Protein AF-A0A9X6YQE6-F1 (afdb_monomer)

InterPro domains:
  IPR028946 Bacterial toxin 44 [PF15607] (103-133)

Solvent-accessible surface area (backbone atoms only — not comparable to full-atom values): 11778 Å² total; per-residue (Å²): 135,82,80,83,79,91,70,87,91,87,84,86,86,83,86,83,87,81,69,98,62,78,55,55,66,64,66,102,48,56,67,38,22,50,63,53,37,50,36,53,53,49,49,28,53,54,38,41,53,39,40,55,51,17,53,75,69,70,36,59,67,43,29,40,28,27,52,50,31,52,34,28,20,62,102,73,16,60,59,26,29,78,85,42,48,78,45,72,96,78,24,30,29,47,82,90,36,80,35,44,45,53,48,52,30,20,22,49,50,20,25,46,40,42,43,60,67,47,58,68,80,43,65,65,40,59,70,41,41,41,69,40,16,75,36,55,76,68,30,48,74,60,44,32,57,68,75,57,70,65,24,44,49,30,20,49,49,18,27,46,33,57,75,67,72,55,72,49,58,82,43,73,66,57,55,49,51,63,70,67,44,66,67,79,76,50,78,52,70,69,54,49,49,52,48,50,55,50,50,52,55,43,39,53,55,58,63,74,75,110

Radius of gyration: 19.15 Å; Cα contacts (8 Å, |Δi|>4): 272; chains: 1; bounding box: 82×33×38 Å

Organism: Bacillus cereus (NCBI:txid1396)

Foldseek 3Di:
DDDDPPDDDDPDPPPPDPDVALAQAEDPDLACQLVLLLSLLLLLLLLLLLLVLCVVLVNPPALSLQVVLQLQAPPRHRHQQPPRYCSDPQAGAHLNDGDHSQLSLLLSQLSSCVSSVHDLVLSQDQVSSCVSYVPPPSSDVRRHDNPDPSSNVSSVNSNCCNVVVPRGDPDPVSVVVVVVPVPSNDDDPVSSVVSNVSSVVSSVVSVVVD

Sequence (210 aa):
MKKASLLLIAIAMATTIFSSSALAATPDTNDITDHFSFILKRNAIIVNYAVEEDKRLGTYPKGVGAFIAEKQQSDYGEWYYGNKLYGGKDGFIFNGQNVKNVELANIHYGYMGRAAGFAKSQLLTNERSNQISPLPENWAFNYFSFAGLKGIMWITYGANLYDNKNLQYSNANFSIIEKLDSSENLLSEKEKQQIKDKMLIISQKINKNK

pLDDT: mean 76.53, std 18.41, range [32.41, 97.31]

Secondary structure (DSSP, 8-state):
---------S-SSSSSS--S-------SSSB-HHHHHHHHHHHHHHHHHHHHHHHHTT-TTHHHHHHHHHHH-TTT-TT--TTT---TTT-EEETTEEE-HHHHHHHHHHHHHHHTT--HHHHSSHHHHHHH--SSTTHHHHH----SHHHHHHHHHHHHHHHTT----S-HHHHHHHHH-TTTTS--HHHHHHHHHHHHHHHHHHHHT-

Mean predicted aligned error: 10.14 Å

Structure (mmCIF, N/CA/C/O backbone):
data_AF-A0A9X6YQE6-F1
#
_entry.id   AF-A0A9X6YQE6-F1
#
loop_
_atom_site.group_PDB
_atom_site.id
_atom_site.type_symbol
_atom_site.label_atom_id
_atom_site.label_alt_id
_atom_site.label_comp_id
_atom_site.label_asym_id
_atom_site.label_entity_id
_atom_site.label_seq_id
_atom_site.pdbx_PDB_ins_code
_atom_site.Cartn_x
_atom_site.Cartn_y
_atom_site.Cartn_z
_atom_site.occupancy
_atom_site.B_iso_or_equiv
_atom_site.auth_seq_id
_atom_site.auth_comp_id
_atom_site.auth_asym_id
_atom_site.auth_atom_id
_atom_site.pdbx_PDB_model_num
ATOM 1 N N . MET A 1 1 ? 62.579 -9.705 7.756 1.00 35.72 1 MET A N 1
ATOM 2 C CA . MET A 1 1 ? 61.519 -8.888 8.383 1.00 35.72 1 MET A CA 1
ATOM 3 C C . MET A 1 1 ? 60.412 -8.648 7.367 1.00 35.72 1 MET A C 1
ATOM 5 O O . MET A 1 1 ? 60.715 -8.231 6.264 1.00 35.72 1 MET A O 1
ATOM 9 N N . LYS A 1 2 ? 59.177 -8.956 7.785 1.00 34.16 2 LYS A N 1
ATOM 10 C CA . LYS A 1 2 ? 57.861 -8.519 7.280 1.00 34.16 2 LYS A CA 1
ATOM 11 C C . LYS A 1 2 ? 57.524 -8.772 5.799 1.00 34.16 2 LYS A C 1
ATOM 13 O O . LYS A 1 2 ? 57.809 -7.975 4.916 1.00 34.16 2 LYS A O 1
ATOM 18 N N . LYS A 1 3 ? 56.819 -9.893 5.596 1.00 36.56 3 LYS A N 1
ATOM 19 C CA . LYS A 1 3 ? 55.965 -10.184 4.438 1.00 36.56 3 LYS A CA 1
ATOM 20 C C . LYS A 1 3 ? 54.895 -9.094 4.313 1.00 36.56 3 LYS A C 1
ATOM 22 O O . LYS A 1 3 ? 54.314 -8.694 5.321 1.00 36.56 3 LYS A O 1
ATOM 27 N N . ALA A 1 4 ? 54.667 -8.632 3.089 1.00 37.81 4 ALA A N 1
ATOM 28 C CA . ALA A 1 4 ? 53.621 -7.685 2.742 1.00 37.81 4 ALA A CA 1
ATOM 29 C C . ALA A 1 4 ? 52.240 -8.278 3.065 1.00 37.81 4 ALA A C 1
ATOM 31 O O . ALA A 1 4 ? 51.839 -9.291 2.493 1.00 37.81 4 ALA A O 1
ATOM 32 N N . SER A 1 5 ? 51.533 -7.648 4.002 1.00 36.50 5 SER A N 1
ATOM 33 C CA . SER A 1 5 ? 50.111 -7.876 4.236 1.00 36.50 5 SER A CA 1
ATOM 34 C C . SER A 1 5 ? 49.321 -7.289 3.069 1.00 36.50 5 SER A C 1
ATOM 36 O O . SER A 1 5 ? 49.042 -6.096 3.041 1.00 36.50 5 SER A O 1
ATOM 38 N N . LEU A 1 6 ? 48.968 -8.132 2.104 1.00 39.53 6 LEU A N 1
ATOM 39 C CA . LEU A 1 6 ? 47.876 -7.886 1.165 1.00 39.53 6 LEU A CA 1
ATOM 40 C C . LEU A 1 6 ? 46.586 -8.376 1.831 1.00 39.53 6 LEU A C 1
ATOM 42 O O . LEU A 1 6 ? 46.145 -9.502 1.630 1.00 39.53 6 LEU A O 1
ATOM 46 N N . LEU A 1 7 ? 46.024 -7.542 2.699 1.00 41.59 7 LEU A N 1
ATOM 47 C CA . LEU A 1 7 ? 44.653 -7.668 3.179 1.00 41.59 7 LEU A CA 1
ATOM 48 C C . LEU A 1 7 ? 44.149 -6.253 3.480 1.00 41.59 7 LEU A C 1
ATOM 50 O O . LEU A 1 7 ? 44.885 -5.470 4.069 1.00 41.59 7 LEU A O 1
ATOM 54 N N . LEU A 1 8 ? 42.897 -5.979 3.112 1.00 37.19 8 LEU A N 1
ATOM 55 C CA . LEU A 1 8 ? 42.219 -4.676 3.016 1.00 37.19 8 LEU A CA 1
ATOM 56 C C . LEU A 1 8 ? 42.438 -3.945 1.685 1.00 37.19 8 LEU A C 1
ATOM 58 O O . LEU A 1 8 ? 43.421 -3.243 1.498 1.00 37.19 8 LEU A O 1
ATOM 62 N N . ILE A 1 9 ? 41.468 -4.088 0.780 1.00 37.66 9 ILE A N 1
ATOM 63 C CA . ILE A 1 9 ? 40.440 -3.073 0.471 1.00 37.66 9 ILE A CA 1
ATOM 64 C C . ILE A 1 9 ? 39.334 -3.835 -0.284 1.00 37.66 9 ILE A C 1
ATOM 66 O O . ILE A 1 9 ? 39.386 -4.013 -1.494 1.00 37.66 9 ILE A O 1
ATOM 70 N N . ALA A 1 10 ? 38.371 -4.385 0.455 1.00 35.00 10 ALA A N 1
ATOM 71 C CA . ALA A 1 10 ? 37.140 -4.963 -0.103 1.00 35.00 10 ALA A CA 1
ATOM 72 C C . ALA A 1 10 ? 35.983 -4.880 0.909 1.00 35.00 10 ALA A C 1
ATOM 74 O O . ALA A 1 10 ? 35.132 -5.758 0.980 1.00 35.00 10 ALA A O 1
ATOM 75 N N . ILE A 1 11 ? 35.975 -3.83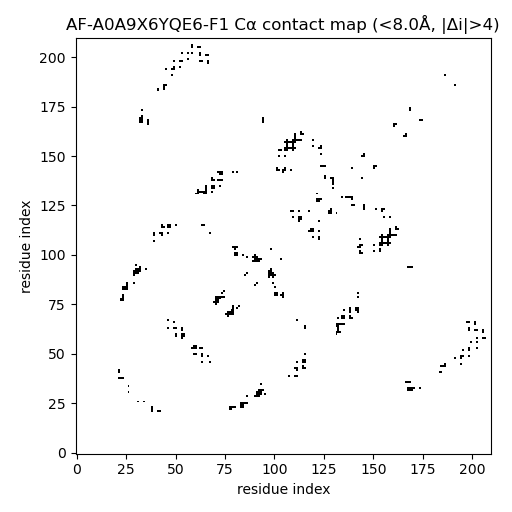3 1.739 1.00 36.03 11 ILE A N 1
ATOM 76 C CA . ILE A 1 11 ? 34.891 -3.550 2.686 1.00 36.03 11 ILE A CA 1
ATOM 77 C C . ILE A 1 11 ? 34.624 -2.047 2.616 1.00 36.03 11 ILE A C 1
ATOM 79 O O . ILE A 1 11 ? 35.048 -1.283 3.474 1.00 36.03 11 ILE A O 1
ATOM 83 N N . ALA A 1 12 ? 34.013 -1.607 1.517 1.00 34.22 12 ALA A N 1
ATOM 84 C CA . ALA A 1 12 ? 33.548 -0.226 1.369 1.00 34.22 12 ALA A CA 1
ATOM 85 C C . ALA A 1 12 ? 32.304 -0.090 0.468 1.00 34.22 12 ALA A C 1
ATOM 87 O O . ALA A 1 12 ? 32.013 1.005 0.007 1.00 34.22 12 ALA A O 1
ATOM 88 N N . MET A 1 13 ? 31.556 -1.173 0.210 1.00 34.56 13 MET A N 1
ATOM 89 C CA . MET A 1 13 ? 30.320 -1.113 -0.595 1.00 34.56 13 MET A CA 1
ATOM 90 C C . MET A 1 1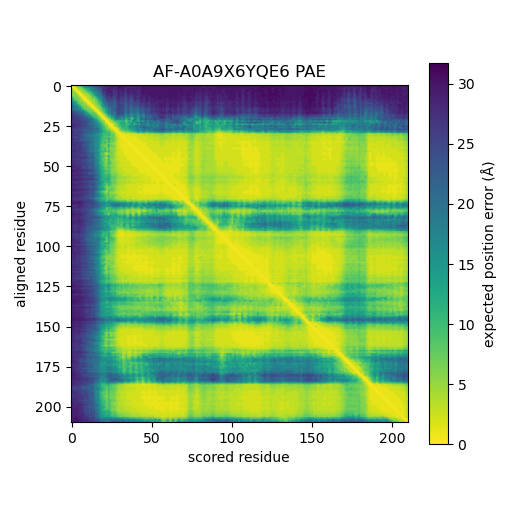3 ? 29.149 -1.904 0.008 1.00 34.56 13 MET A C 1
ATOM 92 O O . MET A 1 13 ? 28.353 -2.479 -0.724 1.00 34.56 13 MET A O 1
ATOM 96 N N . ALA A 1 14 ? 29.031 -1.974 1.338 1.00 34.72 14 ALA A N 1
ATOM 97 C CA . ALA A 1 14 ? 27.925 -2.722 1.954 1.00 34.72 14 ALA A CA 1
ATOM 98 C C . ALA A 1 14 ? 27.440 -2.189 3.315 1.00 34.72 14 ALA A C 1
ATOM 100 O O . ALA A 1 14 ? 26.953 -2.968 4.127 1.00 34.72 14 ALA A O 1
ATOM 101 N N . THR A 1 15 ? 27.578 -0.892 3.615 1.00 32.41 15 THR A N 1
ATOM 102 C CA . THR A 1 15 ? 27.158 -0.361 4.935 1.00 32.41 15 THR A CA 1
ATOM 103 C C . THR A 1 15 ? 26.207 0.827 4.891 1.00 32.41 15 THR A C 1
ATOM 105 O O . THR A 1 15 ? 26.028 1.506 5.897 1.00 32.41 15 THR A O 1
ATOM 108 N N . THR A 1 16 ? 25.521 1.055 3.778 1.00 33.31 16 THR A N 1
ATOM 109 C CA . THR A 1 16 ? 24.387 1.982 3.744 1.00 33.31 16 THR A CA 1
ATOM 110 C C . THR A 1 16 ? 23.300 1.374 2.876 1.00 33.31 16 THR A C 1
ATOM 112 O O . THR A 1 16 ? 23.512 1.260 1.680 1.00 33.31 16 THR A O 1
ATOM 115 N N . ILE A 1 17 ? 22.211 0.927 3.509 1.00 36.88 17 ILE A N 1
ATOM 116 C CA . ILE A 1 17 ? 20.808 0.740 3.057 1.00 36.88 17 ILE A CA 1
ATOM 117 C C . ILE A 1 17 ? 20.233 -0.450 3.856 1.00 36.88 17 ILE A C 1
ATOM 119 O O . ILE A 1 17 ? 19.791 -1.437 3.304 1.00 36.88 17 ILE A O 1
ATOM 123 N N . PHE A 1 18 ? 20.259 -0.389 5.188 1.00 38.47 18 PHE A N 1
ATOM 124 C CA . PHE A 1 18 ? 19.327 -1.168 6.020 1.00 38.47 18 PHE A CA 1
ATOM 125 C C . PHE A 1 18 ? 18.897 -0.298 7.202 1.00 38.47 18 PHE A C 1
ATOM 127 O O . PHE A 1 18 ? 19.013 -0.658 8.370 1.00 38.47 18 PHE A O 1
ATOM 134 N N . SER A 1 19 ? 18.434 0.914 6.885 1.00 33.75 19 SER A N 1
ATOM 135 C CA . SER A 1 19 ? 17.531 1.620 7.789 1.00 33.75 19 SER A CA 1
ATOM 136 C C . SER A 1 19 ? 16.166 0.957 7.659 1.00 33.75 19 SER A C 1
ATOM 138 O O . SER A 1 19 ? 15.658 0.789 6.554 1.00 33.75 19 SER A O 1
ATOM 140 N N . SER A 1 20 ? 15.587 0.592 8.796 1.00 44.88 20 SER A N 1
ATOM 141 C CA . SER A 1 20 ? 14.298 -0.075 9.029 1.00 44.88 20 SER A CA 1
ATOM 142 C C . SER A 1 20 ? 13.050 0.685 8.534 1.00 44.88 20 SER A C 1
ATOM 144 O O . SER A 1 20 ? 11.971 0.572 9.107 1.00 44.88 20 SER A O 1
ATOM 146 N N . SER A 1 21 ? 13.168 1.483 7.477 1.00 45.66 21 SER A N 1
ATOM 147 C CA . SER A 1 21 ? 12.141 2.397 6.988 1.00 45.66 21 SER A CA 1
ATOM 148 C C . SER A 1 21 ? 11.858 2.142 5.505 1.00 45.66 21 SER A C 1
ATOM 150 O O . SER A 1 21 ? 12.675 2.477 4.649 1.00 45.66 21 SER A O 1
ATOM 152 N N . ALA A 1 22 ? 10.689 1.572 5.201 1.00 55.97 22 ALA A N 1
ATOM 153 C CA . ALA A 1 22 ? 10.177 1.382 3.844 1.00 55.97 22 ALA A CA 1
ATOM 154 C C . ALA A 1 22 ? 9.712 2.714 3.232 1.00 55.97 22 ALA A C 1
ATOM 156 O O . ALA A 1 22 ? 8.526 3.048 3.207 1.00 55.97 22 ALA A O 1
ATOM 157 N N . LEU A 1 23 ? 10.679 3.511 2.791 1.00 59.25 23 LEU A N 1
ATOM 158 C CA . LEU A 1 23 ? 10.463 4.824 2.196 1.00 59.25 23 LEU A CA 1
ATOM 159 C C . LEU A 1 23 ? 10.643 4.742 0.682 1.00 59.25 23 LEU A C 1
ATOM 161 O O . LEU A 1 23 ? 11.495 4.003 0.199 1.00 59.25 23 LEU A O 1
ATOM 165 N N . ALA A 1 24 ? 9.887 5.547 -0.065 1.00 53.56 24 ALA A N 1
ATOM 166 C CA . ALA A 1 24 ? 10.222 5.819 -1.458 1.00 53.56 24 ALA A CA 1
ATOM 167 C C . ALA A 1 24 ? 11.546 6.606 -1.494 1.00 53.56 24 ALA A C 1
ATOM 169 O O . ALA A 1 24 ? 11.563 7.789 -1.153 1.00 53.56 24 ALA A O 1
ATOM 170 N N . ALA A 1 25 ? 12.647 5.946 -1.852 1.00 58.22 25 ALA A N 1
ATOM 171 C CA . ALA A 1 25 ? 13.966 6.552 -2.011 1.00 58.22 25 ALA A CA 1
ATOM 172 C C . ALA A 1 25 ? 14.507 6.257 -3.416 1.00 58.22 25 ALA A C 1
ATOM 174 O O . ALA A 1 25 ? 14.212 5.214 -3.993 1.00 58.22 25 ALA A O 1
ATOM 175 N N . THR A 1 26 ? 15.264 7.197 -3.985 1.00 55.19 26 THR A N 1
ATOM 176 C CA . THR A 1 26 ? 15.864 7.029 -5.318 1.00 55.19 26 THR A CA 1
ATOM 177 C C . THR A 1 26 ? 17.127 6.172 -5.181 1.00 55.19 26 THR A C 1
ATOM 179 O O . THR A 1 26 ? 18.040 6.610 -4.482 1.00 55.19 26 THR A O 1
ATOM 182 N N . PRO A 1 27 ? 17.204 4.971 -5.780 1.00 59.75 27 PRO A N 1
ATOM 183 C CA . PRO A 1 27 ? 18.444 4.197 -5.808 1.00 59.75 27 PRO A CA 1
ATOM 184 C C . PRO A 1 27 ? 19.447 4.789 -6.814 1.00 59.75 27 PRO A C 1
ATOM 186 O O . PRO A 1 27 ? 19.058 5.494 -7.743 1.00 59.75 27 PRO A O 1
ATOM 189 N N . ASP A 1 28 ? 20.732 4.448 -6.672 1.00 58.78 28 ASP A N 1
ATOM 190 C CA . ASP A 1 28 ? 21.839 4.939 -7.522 1.00 58.78 28 ASP A CA 1
ATOM 191 C C . ASP A 1 28 ? 21.801 4.424 -8.977 1.00 58.78 28 ASP A C 1
ATOM 193 O O . ASP A 1 28 ? 22.702 4.689 -9.774 1.00 58.78 28 ASP A O 1
ATOM 197 N N . THR A 1 29 ? 20.763 3.669 -9.343 1.00 68.12 29 THR A N 1
ATOM 198 C CA . THR A 1 29 ? 20.569 3.133 -10.690 1.00 68.12 29 THR A CA 1
ATOM 199 C C . THR A 1 29 ? 19.143 3.375 -11.162 1.00 68.12 29 THR A C 1
ATOM 201 O O . THR A 1 29 ? 18.212 3.390 -10.358 1.00 68.12 29 THR A O 1
ATOM 204 N N . ASN A 1 30 ? 18.955 3.492 -12.477 1.00 76.50 30 ASN A N 1
ATOM 205 C CA . ASN A 1 30 ? 17.617 3.642 -13.049 1.00 76.50 30 ASN A CA 1
ATOM 206 C C . ASN A 1 30 ? 16.766 2.371 -12.893 1.00 76.50 30 ASN A C 1
ATOM 208 O O . ASN A 1 30 ? 15.545 2.483 -12.907 1.00 76.50 30 ASN A O 1
ATOM 212 N N . ASP A 1 31 ? 17.370 1.185 -12.739 1.00 83.75 31 ASP A N 1
ATOM 213 C CA . ASP A 1 31 ? 16.638 -0.051 -12.447 1.00 83.75 31 ASP A CA 1
ATOM 214 C C . ASP A 1 31 ? 16.350 -0.164 -10.952 1.00 83.75 31 ASP A C 1
ATOM 216 O O . ASP A 1 31 ? 17.241 -0.329 -10.121 1.00 83.75 31 ASP A O 1
ATOM 220 N N . ILE A 1 32 ? 15.070 -0.067 -10.614 1.00 83.19 32 ILE A N 1
ATOM 221 C CA . ILE A 1 32 ? 14.595 -0.085 -9.235 1.00 83.19 32 ILE A CA 1
ATOM 222 C C . ILE A 1 32 ? 13.882 -1.390 -8.898 1.00 83.19 32 ILE A C 1
ATOM 224 O O . ILE A 1 32 ? 13.207 -1.451 -7.878 1.00 83.19 32 ILE A O 1
ATOM 228 N N . THR A 1 33 ? 13.993 -2.423 -9.740 1.00 85.81 33 THR A N 1
ATOM 229 C CA . THR A 1 33 ? 13.230 -3.675 -9.618 1.00 85.81 33 THR A CA 1
ATOM 230 C C . THR A 1 33 ? 13.344 -4.297 -8.234 1.00 85.81 33 THR A C 1
ATOM 232 O O . THR A 1 33 ? 12.327 -4.465 -7.561 1.00 85.81 33 THR A O 1
ATOM 235 N N . ASP A 1 34 ? 14.566 -4.546 -7.770 1.00 81.25 34 ASP A N 1
ATOM 236 C CA . ASP A 1 34 ? 14.806 -5.137 -6.451 1.00 81.25 34 ASP A CA 1
ATOM 237 C C . ASP A 1 34 ? 14.346 -4.204 -5.317 1.00 81.25 34 ASP A C 1
ATOM 239 O O . ASP A 1 34 ? 13.621 -4.619 -4.410 1.00 81.25 34 ASP A O 1
ATOM 243 N N . HIS A 1 35 ? 14.702 -2.917 -5.399 1.00 81.00 35 HIS A N 1
ATOM 244 C CA . HIS A 1 35 ? 14.384 -1.927 -4.367 1.00 81.00 35 HIS A CA 1
ATOM 245 C C . HIS A 1 35 ? 12.873 -1.701 -4.213 1.00 81.00 35 HIS A C 1
ATOM 247 O O . HIS A 1 35 ? 12.338 -1.688 -3.104 1.00 81.00 35 HIS A O 1
ATOM 253 N N . PHE A 1 36 ? 12.159 -1.559 -5.326 1.00 84.69 36 PHE A N 1
ATOM 254 C CA . PHE A 1 36 ? 10.722 -1.336 -5.325 1.00 84.69 36 PHE A CA 1
ATOM 255 C C . PHE A 1 36 ? 9.960 -2.594 -4.900 1.00 84.69 36 PHE A C 1
ATOM 257 O O . PHE A 1 36 ? 9.019 -2.489 -4.115 1.00 84.69 36 PHE A O 1
ATOM 264 N N . SER A 1 37 ? 10.393 -3.789 -5.317 1.00 86.81 37 SER A N 1
ATOM 265 C CA . SER A 1 37 ? 9.823 -5.050 -4.822 1.00 86.81 37 SER A CA 1
ATOM 266 C C . SER A 1 37 ? 10.004 -5.221 -3.314 1.00 86.81 37 SER A C 1
ATOM 268 O O . SER A 1 37 ? 9.055 -5.612 -2.629 1.00 86.81 37 SER A O 1
ATOM 270 N N . PHE A 1 38 ? 11.169 -4.852 -2.774 1.00 83.06 38 PHE A N 1
ATOM 271 C CA . PHE A 1 38 ? 11.395 -4.809 -1.329 1.00 83.06 38 PHE A CA 1
ATOM 272 C C . PHE A 1 38 ? 10.412 -3.857 -0.628 1.00 83.06 38 PHE A C 1
ATOM 274 O O . PHE A 1 38 ? 9.752 -4.252 0.337 1.00 83.06 38 PHE A O 1
ATOM 281 N N . ILE A 1 39 ? 10.240 -2.633 -1.145 1.00 84.75 39 ILE A N 1
ATOM 282 C CA . ILE A 1 39 ? 9.279 -1.661 -0.596 1.00 84.75 39 ILE A CA 1
ATOM 283 C C . ILE A 1 39 ? 7.853 -2.228 -0.616 1.00 84.75 39 ILE A C 1
ATOM 285 O O . ILE A 1 39 ? 7.157 -2.167 0.399 1.00 84.75 39 ILE A O 1
ATOM 289 N N . LEU A 1 40 ? 7.416 -2.816 -1.736 1.00 89.69 40 LEU A N 1
ATOM 290 C CA . LEU A 1 40 ? 6.087 -3.422 -1.865 1.00 89.69 40 LEU A CA 1
ATOM 291 C C . LEU A 1 40 ? 5.864 -4.506 -0.810 1.00 89.69 40 LEU A C 1
ATOM 293 O O . LEU A 1 40 ? 4.827 -4.522 -0.142 1.00 89.69 40 LEU A O 1
ATOM 297 N N . LYS A 1 41 ? 6.841 -5.397 -0.620 1.00 88.19 41 LYS A N 1
ATOM 298 C CA . LYS A 1 41 ? 6.755 -6.455 0.386 1.00 88.19 41 LYS A CA 1
ATOM 299 C C . LYS A 1 41 ? 6.687 -5.891 1.798 1.00 88.19 41 LYS A C 1
ATOM 301 O O . LYS A 1 41 ? 5.793 -6.269 2.559 1.00 88.19 41 LYS A O 1
ATOM 306 N N . ARG A 1 42 ? 7.586 -4.967 2.143 1.00 87.19 42 ARG A N 1
ATOM 307 C CA . ARG A 1 42 ? 7.660 -4.399 3.491 1.00 87.19 42 ARG A CA 1
ATOM 308 C C . ARG A 1 42 ? 6.397 -3.621 3.845 1.00 87.19 42 ARG A C 1
ATOM 310 O O . ARG A 1 42 ? 5.833 -3.826 4.920 1.00 87.19 42 ARG A O 1
ATOM 317 N N . ASN A 1 43 ? 5.890 -2.811 2.920 1.0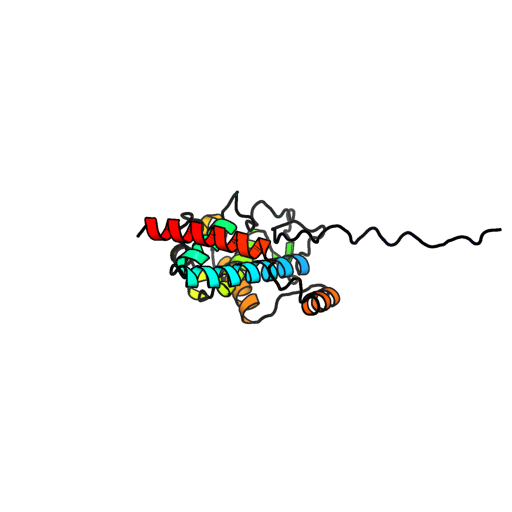0 90.38 43 ASN A N 1
ATOM 318 C CA . ASN A 1 43 ? 4.648 -2.074 3.124 1.00 90.38 43 ASN A CA 1
ATOM 319 C C . ASN A 1 43 ? 3.435 -3.007 3.223 1.00 90.38 43 ASN A C 1
ATOM 321 O O . ASN A 1 43 ? 2.543 -2.753 4.027 1.00 90.38 43 ASN A O 1
ATOM 325 N N . ALA A 1 44 ? 3.412 -4.129 2.498 1.00 92.38 44 ALA A N 1
ATOM 326 C CA . ALA A 1 44 ? 2.332 -5.103 2.633 1.00 92.38 44 ALA A CA 1
ATOM 327 C C . ALA A 1 44 ? 2.324 -5.790 4.004 1.00 92.38 44 ALA A C 1
ATOM 329 O O . ALA A 1 44 ? 1.248 -6.035 4.541 1.00 92.38 44 ALA A O 1
ATOM 330 N N . ILE A 1 45 ? 3.489 -6.056 4.602 1.00 91.44 45 ILE A N 1
ATOM 331 C CA . ILE A 1 45 ? 3.577 -6.564 5.981 1.00 91.44 45 ILE A CA 1
ATOM 332 C C . ILE A 1 45 ? 2.988 -5.540 6.965 1.00 91.44 45 ILE A C 1
ATOM 334 O O . ILE A 1 45 ? 2.181 -5.902 7.821 1.00 91.44 45 ILE A O 1
ATOM 338 N N . ILE A 1 46 ? 3.332 -4.256 6.804 1.00 91.25 46 ILE A N 1
ATOM 339 C CA . ILE A 1 46 ? 2.773 -3.155 7.607 1.00 91.25 46 ILE A CA 1
ATOM 340 C C . ILE A 1 46 ? 1.246 -3.088 7.450 1.00 91.25 46 ILE A C 1
ATOM 342 O O . ILE A 1 46 ? 0.527 -3.019 8.447 1.00 91.25 46 ILE A O 1
ATOM 346 N N . VAL A 1 47 ? 0.740 -3.137 6.213 1.00 94.56 47 VAL A N 1
ATOM 347 C CA . VAL A 1 47 ? -0.702 -3.098 5.922 1.00 94.56 47 VAL A CA 1
ATOM 348 C C . VAL A 1 47 ? -1.422 -4.311 6.502 1.00 94.56 47 VAL A C 1
ATOM 350 O O . VAL A 1 47 ? -2.463 -4.134 7.126 1.00 94.56 47 VAL A O 1
ATOM 353 N N . ASN A 1 48 ? -0.878 -5.523 6.361 1.00 94.56 48 ASN A N 1
ATOM 354 C CA . ASN A 1 48 ? -1.477 -6.732 6.932 1.00 94.56 48 ASN A CA 1
ATOM 355 C C . ASN A 1 48 ? -1.662 -6.593 8.452 1.00 94.56 48 ASN A C 1
ATOM 357 O O . ASN A 1 48 ? -2.731 -6.907 8.970 1.00 94.56 48 ASN A O 1
ATOM 361 N N . TYR A 1 49 ? -0.665 -6.052 9.158 1.00 94.50 49 TYR A N 1
ATOM 362 C CA . TYR A 1 49 ? -0.781 -5.798 10.595 1.00 94.50 49 TYR A CA 1
ATOM 363 C C . TYR A 1 49 ? -1.809 -4.699 10.914 1.00 94.50 49 TYR A C 1
ATOM 365 O O . TYR A 1 49 ? -2.609 -4.832 11.839 1.00 94.50 49 TYR A O 1
ATOM 373 N N . ALA A 1 50 ? -1.862 -3.635 10.107 1.00 95.62 50 ALA A N 1
ATOM 374 C CA . ALA A 1 50 ? -2.889 -2.603 10.237 1.00 95.62 50 ALA A CA 1
ATOM 375 C C . ALA A 1 50 ? -4.315 -3.156 10.022 1.00 95.62 50 ALA A C 1
ATOM 377 O O . ALA A 1 50 ? -5.238 -2.715 10.703 1.00 95.62 50 ALA A O 1
ATOM 378 N N . VAL A 1 51 ? -4.507 -4.146 9.137 1.00 97.31 51 VAL A N 1
ATOM 379 C CA . VAL A 1 51 ? -5.793 -4.852 8.959 1.00 97.31 51 VAL A CA 1
ATOM 380 C C . VAL A 1 51 ? -6.207 -5.583 10.236 1.00 97.31 51 VAL A C 1
ATOM 382 O O . VAL A 1 51 ? -7.380 -5.535 10.609 1.00 97.31 51 VAL A O 1
ATOM 385 N N . GLU A 1 52 ? -5.279 -6.280 10.896 1.00 96.62 52 GLU A N 1
ATOM 386 C CA . GLU A 1 52 ? -5.557 -6.993 12.150 1.00 96.62 52 GLU A CA 1
ATOM 387 C C . GLU A 1 52 ? -6.025 -6.024 13.242 1.00 96.62 52 GLU A C 1
ATOM 389 O O . GLU A 1 52 ? -7.056 -6.252 13.883 1.00 96.62 52 GLU A O 1
ATOM 394 N N . GLU A 1 53 ? -5.330 -4.895 13.392 1.00 97.12 53 GLU A N 1
ATOM 395 C CA . GLU A 1 53 ? -5.705 -3.855 14.350 1.00 97.12 53 GLU A CA 1
ATOM 396 C C . GLU A 1 53 ? -7.032 -3.170 13.988 1.00 97.12 53 GLU A C 1
ATOM 398 O O . GLU A 1 53 ? -7.858 -2.936 14.869 1.00 97.12 53 GLU A O 1
ATOM 403 N N . ASP A 1 54 ? -7.297 -2.900 12.707 1.00 96.69 54 ASP A N 1
ATOM 404 C CA . ASP A 1 54 ? -8.560 -2.296 12.260 1.00 96.69 54 ASP A CA 1
ATOM 405 C C . ASP A 1 54 ? -9.772 -3.194 12.548 1.00 96.69 54 ASP A C 1
ATOM 407 O O . ASP A 1 54 ? -10.829 -2.730 12.990 1.00 96.69 54 ASP A O 1
ATOM 411 N N . LYS A 1 55 ? -9.613 -4.509 12.341 1.00 96.88 55 LYS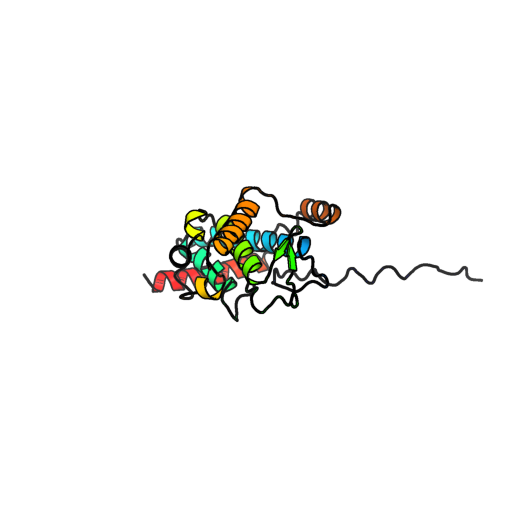 A N 1
ATOM 412 C CA . LYS A 1 55 ? -10.624 -5.509 12.705 1.00 96.88 55 LYS A CA 1
ATOM 413 C C . LYS A 1 55 ? -10.856 -5.526 14.213 1.00 96.88 55 LYS A C 1
ATOM 415 O O . LYS A 1 55 ? -12.009 -5.513 14.639 1.00 96.88 55 LYS A O 1
ATOM 420 N N . ARG A 1 56 ? -9.787 -5.496 15.018 1.00 96.69 56 ARG A N 1
ATOM 421 C CA . ARG A 1 56 ? -9.871 -5.444 16.489 1.00 96.69 56 ARG A CA 1
ATOM 422 C C . ARG A 1 56 ? -10.586 -4.184 16.986 1.00 96.69 56 ARG A C 1
ATOM 424 O O . ARG A 1 56 ? -11.319 -4.247 17.968 1.00 96.69 56 ARG A O 1
ATOM 431 N N . LEU A 1 57 ? -10.380 -3.053 16.315 1.00 96.38 57 LEU A N 1
ATOM 432 C CA . LEU A 1 57 ? -10.995 -1.762 16.637 1.00 96.38 57 LEU A CA 1
ATOM 433 C C . LEU A 1 57 ? -12.411 -1.590 16.057 1.00 96.38 57 LEU A C 1
ATOM 435 O O . LEU A 1 57 ? -13.068 -0.588 16.343 1.00 96.38 57 LEU A O 1
ATOM 439 N N . GLY A 1 58 ? -12.896 -2.543 15.255 1.00 95.19 58 GLY A N 1
ATOM 440 C CA . GLY A 1 58 ? -14.253 -2.530 14.701 1.00 95.19 58 GLY A CA 1
ATOM 441 C C . GLY A 1 58 ? -14.491 -1.470 13.620 1.00 95.19 58 GLY A C 1
ATOM 442 O O . GLY A 1 58 ? -15.634 -1.061 13.406 1.00 95.19 58 GLY A O 1
ATOM 443 N N . THR A 1 59 ? -13.438 -0.995 12.947 1.00 93.88 59 THR A N 1
ATOM 444 C CA . THR A 1 59 ? -13.528 0.056 11.913 1.00 93.88 59 THR A CA 1
ATOM 445 C C . THR A 1 59 ? -13.207 -0.422 10.497 1.00 93.88 59 THR A C 1
ATOM 447 O O . THR A 1 59 ? -13.337 0.355 9.546 1.00 93.88 59 THR A O 1
ATOM 450 N N . TYR A 1 60 ? -12.889 -1.707 10.331 1.00 93.81 60 TYR A N 1
ATOM 451 C CA . TYR A 1 60 ? -12.646 -2.320 9.026 1.00 93.81 60 TYR A CA 1
ATOM 452 C C . TYR A 1 60 ? -13.870 -2.238 8.094 1.00 93.81 60 TYR A C 1
ATOM 454 O O . TYR A 1 60 ? -14.991 -2.481 8.548 1.00 93.81 60 TYR A O 1
ATOM 462 N N . PRO A 1 61 ? -13.700 -1.934 6.787 1.00 92.44 61 PRO A N 1
ATOM 463 C CA . PRO A 1 61 ? -12.439 -1.668 6.067 1.00 92.44 61 PRO A CA 1
ATOM 464 C C . PRO A 1 61 ? -11.955 -0.209 6.099 1.00 92.44 61 PRO A C 1
ATOM 466 O O . PRO A 1 61 ? -10.915 0.108 5.521 1.00 92.44 61 PRO A O 1
ATOM 469 N N . LYS A 1 62 ? -12.715 0.700 6.721 1.00 91.81 62 LYS A N 1
ATOM 470 C CA . LYS A 1 62 ? -12.481 2.146 6.610 1.00 91.81 62 LYS A CA 1
ATOM 471 C C . LYS A 1 62 ? -11.200 2.592 7.319 1.00 91.81 62 LYS A C 1
ATOM 473 O O . LYS A 1 62 ? -10.551 3.521 6.847 1.00 91.81 62 LYS A O 1
ATOM 478 N N . GLY A 1 63 ? -10.833 1.958 8.435 1.00 94.06 63 GLY A N 1
ATOM 479 C CA . GLY A 1 63 ? -9.643 2.333 9.205 1.00 94.06 63 GLY A CA 1
ATOM 480 C C . GLY A 1 63 ? -8.348 2.070 8.451 1.00 94.06 63 GLY A C 1
ATOM 481 O O . GLY A 1 63 ? -7.523 2.968 8.305 1.00 94.06 63 GLY A O 1
ATOM 482 N N . VAL A 1 64 ? -8.181 0.871 7.902 1.00 94.62 64 VAL A N 1
ATOM 483 C CA . VAL A 1 64 ? -6.996 0.520 7.117 1.00 94.62 64 VAL A CA 1
ATOM 484 C C . VAL A 1 64 ? -6.985 1.242 5.769 1.00 94.62 64 VAL A C 1
ATOM 486 O O . VAL A 1 64 ? -5.918 1.622 5.290 1.00 94.62 64 VAL A O 1
ATOM 489 N N . GLY A 1 65 ? -8.161 1.534 5.201 1.00 92.75 65 GLY A N 1
ATOM 490 C CA . GLY A 1 65 ? -8.287 2.461 4.079 1.00 92.75 65 GLY A CA 1
ATOM 491 C C . GLY A 1 65 ? -7.668 3.824 4.399 1.00 92.75 65 GLY A C 1
ATOM 492 O O . GLY A 1 65 ? -6.812 4.298 3.654 1.00 92.75 65 GLY A O 1
ATOM 493 N N . ALA A 1 66 ? -8.055 4.431 5.525 1.00 91.56 66 ALA A N 1
ATOM 494 C CA . ALA A 1 66 ? -7.525 5.721 5.969 1.00 91.56 66 ALA A CA 1
ATOM 495 C C . ALA A 1 66 ? -6.039 5.666 6.316 1.00 91.56 66 ALA A C 1
ATOM 497 O O . ALA A 1 66 ? -5.305 6.602 6.011 1.00 91.56 66 ALA A O 1
ATOM 498 N N . PHE A 1 67 ? -5.566 4.557 6.879 1.00 92.38 67 PHE A N 1
ATOM 499 C CA . PHE A 1 67 ? -4.142 4.343 7.118 1.00 92.38 67 PHE A CA 1
ATOM 500 C C . PHE A 1 67 ? -3.337 4.389 5.815 1.00 92.38 67 PHE A C 1
ATOM 502 O O . PHE A 1 67 ? -2.361 5.132 5.723 1.00 92.38 67 PHE A O 1
ATOM 509 N N . ILE A 1 68 ? -3.765 3.638 4.796 1.00 91.44 68 ILE A N 1
ATOM 510 C CA . ILE A 1 68 ? -3.112 3.622 3.480 1.00 91.44 68 ILE A CA 1
ATOM 511 C C . ILE A 1 68 ? -3.163 5.013 2.849 1.00 91.44 68 ILE A C 1
ATOM 513 O O . ILE A 1 68 ? -2.141 5.512 2.385 1.00 91.44 68 ILE A O 1
ATOM 517 N N . ALA A 1 69 ? -4.325 5.660 2.888 1.00 88.69 69 ALA A N 1
ATOM 518 C CA . ALA A 1 69 ? -4.530 6.982 2.319 1.00 88.69 69 ALA A CA 1
ATOM 519 C C . ALA A 1 69 ? -3.639 8.056 2.978 1.00 88.69 69 ALA A C 1
ATOM 521 O O . ALA A 1 69 ? -2.988 8.822 2.272 1.00 88.69 69 ALA A O 1
ATOM 522 N N . GLU A 1 70 ? -3.526 8.078 4.313 1.00 87.44 70 GLU A N 1
ATOM 523 C CA . GLU A 1 70 ? -2.619 8.989 5.035 1.00 87.44 70 GLU A CA 1
ATOM 524 C C . GLU A 1 70 ? -1.141 8.721 4.685 1.00 87.44 70 GLU A C 1
ATOM 526 O O . GLU A 1 70 ? -0.350 9.654 4.556 1.00 87.44 70 GLU A O 1
ATOM 531 N N . LYS A 1 71 ? -0.749 7.455 4.485 1.00 85.25 71 LYS A N 1
ATOM 532 C CA . LYS A 1 71 ? 0.620 7.083 4.079 1.00 85.25 71 LYS A CA 1
ATOM 533 C C . LYS A 1 71 ? 0.942 7.480 2.636 1.00 85.25 71 LYS A C 1
ATOM 535 O O . LYS A 1 71 ? 2.109 7.692 2.310 1.00 85.25 71 LYS A O 1
ATOM 540 N N . GLN A 1 72 ? -0.075 7.575 1.788 1.00 80.81 72 GLN A N 1
ATOM 541 C CA . GLN A 1 72 ? 0.028 7.850 0.355 1.00 80.81 72 GLN A CA 1
ATOM 542 C C . GLN A 1 72 ? -0.253 9.316 -0.011 1.00 80.81 72 GLN A C 1
ATOM 544 O O . GLN A 1 72 ? -0.004 9.725 -1.141 1.00 80.81 72 GLN A O 1
ATOM 549 N N . GLN A 1 73 ? -0.739 10.127 0.928 1.00 76.50 73 GLN A N 1
ATOM 550 C CA . GLN A 1 73 ? -1.097 11.523 0.693 1.00 76.50 73 GLN A CA 1
ATOM 551 C C . GLN A 1 73 ? 0.062 12.347 0.095 1.00 76.50 73 GLN A C 1
ATOM 553 O O . GLN A 1 73 ? 1.205 12.240 0.544 1.00 76.50 73 GLN A O 1
ATOM 558 N N . SER A 1 74 ? -0.256 13.209 -0.882 1.00 58.38 74 SER A N 1
ATOM 559 C CA . SER A 1 74 ? 0.681 14.195 -1.444 1.00 58.38 74 SER A CA 1
ATOM 560 C C . SER A 1 74 ? 1.333 15.033 -0.341 1.00 58.38 74 SER A C 1
ATOM 562 O O . SER A 1 74 ? 0.701 15.358 0.664 1.00 58.38 74 SER A O 1
ATOM 564 N N . ASP A 1 75 ? 2.613 15.350 -0.529 1.00 53.66 75 ASP A N 1
ATOM 565 C CA . ASP A 1 75 ? 3.430 16.261 0.291 1.00 53.66 75 ASP A CA 1
ATOM 566 C C . ASP A 1 75 ? 3.817 15.786 1.703 1.00 53.66 75 ASP A C 1
ATOM 568 O O . ASP A 1 75 ? 4.828 16.242 2.236 1.00 53.66 75 ASP A O 1
ATOM 572 N N . TYR A 1 76 ? 3.111 14.806 2.278 1.00 58.88 76 TYR A N 1
ATOM 573 C CA . TYR A 1 76 ? 3.367 14.334 3.650 1.00 58.88 76 TYR A CA 1
ATOM 574 C C . TYR A 1 76 ? 3.445 12.809 3.794 1.00 58.88 76 TYR A C 1
AT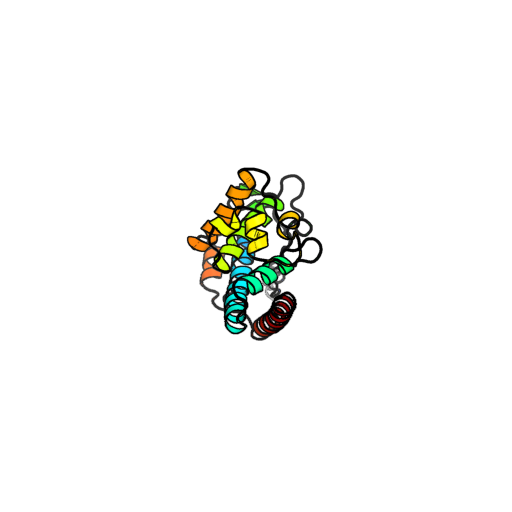OM 576 O O . TYR A 1 76 ? 4.023 12.307 4.760 1.00 58.88 76 TYR A O 1
ATOM 584 N N . GLY A 1 77 ? 2.909 12.057 2.831 1.00 58.34 77 GLY A N 1
ATOM 585 C CA . GLY A 1 77 ? 2.881 10.601 2.861 1.00 58.34 77 GLY A CA 1
ATOM 586 C C . GLY A 1 77 ? 4.268 9.985 2.687 1.00 58.34 77 GLY A C 1
ATOM 587 O O . GLY A 1 77 ? 5.006 10.293 1.747 1.00 58.34 77 GLY A O 1
ATOM 588 N N . GLU A 1 78 ? 4.655 9.073 3.579 1.00 72.50 78 GLU A N 1
ATOM 589 C CA . GLU A 1 78 ? 5.915 8.326 3.462 1.00 72.50 78 GLU A CA 1
ATOM 590 C C . GLU A 1 78 ? 5.993 7.464 2.189 1.00 72.50 78 GLU A C 1
ATOM 592 O O . GLU A 1 78 ? 7.090 7.242 1.678 1.00 72.50 78 GLU A O 1
ATOM 597 N N . TRP A 1 79 ? 4.841 7.082 1.626 1.00 78.88 79 TRP A N 1
ATOM 598 C CA . TRP A 1 79 ? 4.703 6.293 0.397 1.00 78.88 79 TRP A CA 1
ATOM 599 C C . TRP A 1 79 ? 4.341 7.137 -0.832 1.00 78.88 79 TRP A C 1
ATOM 601 O O . TRP A 1 79 ? 3.921 6.585 -1.851 1.00 78.88 79 TRP A O 1
ATOM 611 N N . TYR A 1 80 ? 4.473 8.465 -0.753 1.00 69.88 80 TYR A N 1
ATOM 612 C CA . TYR A 1 80 ? 4.237 9.361 -1.883 1.00 69.88 80 TYR A CA 1
ATOM 613 C C . TYR A 1 80 ? 5.402 9.335 -2.883 1.00 69.88 80 TYR A C 1
ATOM 615 O O . TYR A 1 80 ? 6.475 9.869 -2.609 1.00 69.88 80 TYR A O 1
ATOM 623 N N . TYR A 1 81 ? 5.186 8.749 -4.063 1.00 68.69 81 TYR A N 1
ATOM 624 C CA . TYR A 1 81 ? 6.220 8.610 -5.097 1.00 68.69 81 TYR A CA 1
ATOM 625 C C . TYR A 1 81 ? 6.394 9.862 -5.972 1.00 68.69 81 TYR A C 1
ATOM 627 O O . TYR A 1 81 ? 7.444 10.019 -6.588 1.00 68.69 81 TYR A O 1
ATOM 635 N N . GLY A 1 82 ? 5.406 10.768 -6.018 1.00 56.06 82 GLY A N 1
ATOM 636 C CA . GLY A 1 82 ? 5.393 11.913 -6.939 1.00 56.06 82 GLY A CA 1
ATOM 637 C C . GLY A 1 82 ? 6.570 12.879 -6.772 1.00 56.06 82 GLY A C 1
ATOM 638 O O . GLY A 1 82 ? 7.136 13.297 -7.778 1.00 56.06 82 GLY A O 1
ATOM 639 N N . ASN A 1 83 ? 6.992 13.143 -5.528 1.00 55.12 83 ASN A N 1
ATOM 640 C CA . ASN A 1 83 ? 8.062 14.106 -5.207 1.00 55.12 83 ASN A CA 1
ATOM 641 C C . ASN A 1 83 ? 9.315 13.461 -4.581 1.00 55.12 83 ASN A C 1
ATOM 643 O O . ASN A 1 83 ? 10.294 14.158 -4.332 1.00 55.12 83 ASN A O 1
ATOM 647 N N . LYS A 1 84 ? 9.289 12.156 -4.277 1.00 61.78 84 LYS A N 1
ATOM 648 C CA . LYS A 1 84 ? 10.374 11.470 -3.541 1.00 61.78 84 LYS A CA 1
ATOM 649 C C . LYS A 1 84 ? 11.324 10.669 -4.424 1.00 61.78 84 LYS A C 1
ATOM 651 O O . LYS A 1 84 ? 12.431 10.346 -3.998 1.00 61.78 84 LYS A O 1
ATOM 656 N N . LEU A 1 85 ? 10.896 10.360 -5.644 1.00 64.12 85 LEU A N 1
ATOM 657 C CA . LEU A 1 85 ? 11.702 9.653 -6.624 1.00 64.12 85 LEU A CA 1
ATOM 658 C C . LEU A 1 85 ? 12.100 10.595 -7.764 1.00 64.12 85 LEU A C 1
ATOM 660 O O . LEU A 1 85 ? 11.231 11.174 -8.419 1.00 64.12 85 LEU A O 1
ATOM 664 N N . TYR A 1 86 ? 13.403 10.733 -8.018 1.00 62.94 86 TYR A N 1
ATOM 665 C CA . TYR A 1 86 ? 13.933 11.552 -9.110 1.00 62.94 86 TYR A CA 1
ATOM 666 C C . TYR A 1 86 ? 14.611 10.674 -10.170 1.00 62.94 86 TYR A C 1
ATOM 668 O O . TYR A 1 86 ? 15.823 10.502 -10.174 1.00 62.94 86 TYR A O 1
ATOM 676 N N . GLY A 1 87 ? 13.814 10.106 -11.081 1.00 57.03 87 GLY A N 1
ATOM 677 C CA . GLY A 1 87 ? 14.283 9.205 -12.151 1.00 57.03 87 GLY A CA 1
ATOM 678 C C . GLY A 1 87 ? 14.789 9.916 -13.412 1.00 57.03 87 GLY A C 1
ATOM 679 O O . GLY A 1 87 ? 14.848 9.326 -14.486 1.00 57.03 87 GLY A O 1
ATOM 680 N N . GLY A 1 88 ? 15.072 11.220 -13.339 1.00 61.59 88 GLY A N 1
ATOM 681 C CA . GLY A 1 88 ? 15.389 12.020 -14.524 1.00 61.59 88 GLY A CA 1
ATOM 682 C C . GLY A 1 88 ? 14.255 12.042 -15.566 1.00 61.59 88 GLY A C 1
ATOM 683 O O . GLY A 1 88 ? 13.085 11.824 -15.254 1.00 61.59 88 GLY A O 1
ATOM 684 N N . LYS A 1 89 ? 14.594 12.350 -16.824 1.00 64.44 89 LYS A N 1
ATOM 685 C CA . LYS A 1 89 ? 13.625 12.512 -17.929 1.00 64.44 89 LYS A CA 1
ATOM 686 C C . LYS A 1 89 ? 12.982 11.190 -18.372 1.00 64.44 89 LYS A C 1
ATOM 688 O O . LYS A 1 89 ? 11.827 11.190 -18.803 1.00 64.44 89 LYS A O 1
ATOM 693 N N . ASP A 1 90 ? 13.727 10.095 -18.253 1.00 68.88 90 ASP A N 1
ATOM 694 C CA . ASP A 1 90 ? 13.349 8.783 -18.787 1.00 68.88 90 ASP A CA 1
ATOM 695 C C . ASP A 1 90 ? 12.617 7.906 -17.756 1.00 68.88 90 ASP A C 1
ATOM 697 O O . ASP A 1 90 ? 11.965 6.930 -18.128 1.00 68.88 90 ASP A O 1
ATOM 701 N N . GLY A 1 91 ? 12.624 8.309 -16.480 1.00 80.88 91 GLY A N 1
ATOM 702 C CA . GLY A 1 91 ? 11.972 7.594 -15.389 1.00 80.88 91 GLY A CA 1
ATOM 703 C C . GLY A 1 91 ? 12.830 6.448 -14.856 1.00 80.88 91 GLY A C 1
ATOM 704 O O . GLY A 1 91 ? 14.054 6.515 -14.838 1.00 80.88 91 GLY A O 1
ATOM 705 N N . PHE A 1 92 ? 12.171 5.395 -14.395 1.00 85.88 92 PHE A N 1
ATOM 706 C CA . PHE A 1 92 ? 12.792 4.215 -13.808 1.00 85.88 92 PHE A CA 1
ATOM 707 C C . PHE A 1 92 ? 12.536 2.983 -14.663 1.00 85.88 92 PHE A C 1
ATOM 709 O O . PHE A 1 92 ? 11.584 2.933 -15.437 1.00 85.88 92 PHE A O 1
ATOM 716 N N . ILE A 1 93 ? 13.349 1.956 -14.469 1.00 87.19 93 ILE A N 1
ATOM 717 C CA . ILE A 1 93 ? 13.126 0.618 -14.991 1.00 87.19 93 ILE A CA 1
ATOM 718 C C . ILE A 1 93 ? 12.580 -0.230 -13.842 1.00 87.19 93 ILE A C 1
ATOM 720 O O . ILE A 1 93 ? 13.197 -0.341 -12.785 1.00 87.19 93 ILE A O 1
ATOM 724 N N . PHE A 1 94 ? 11.406 -0.820 -14.048 1.00 88.19 94 PHE A N 1
ATOM 725 C CA . PHE A 1 94 ? 10.823 -1.814 -13.154 1.00 88.19 94 PHE A CA 1
ATOM 726 C C . PHE A 1 94 ? 10.444 -3.046 -13.965 1.00 88.19 94 PHE A C 1
ATOM 728 O O . PHE A 1 94 ? 9.623 -2.961 -14.879 1.00 88.19 94 PHE A O 1
ATOM 735 N N . ASN A 1 95 ? 11.047 -4.191 -13.646 1.00 88.19 95 ASN A N 1
ATOM 736 C CA . ASN A 1 95 ? 10.864 -5.445 -14.375 1.00 88.19 95 ASN A CA 1
ATOM 737 C C . ASN A 1 95 ? 11.091 -5.292 -15.895 1.00 88.19 95 ASN A C 1
ATOM 739 O O . ASN A 1 95 ? 10.270 -5.703 -16.715 1.00 88.19 95 ASN A O 1
ATOM 743 N N . GLY A 1 96 ? 12.170 -4.597 -16.273 1.00 85.25 96 GLY A N 1
ATOM 744 C CA . GLY A 1 96 ? 12.506 -4.317 -17.673 1.00 85.25 96 GLY A CA 1
ATOM 745 C C . GLY A 1 96 ? 11.591 -3.308 -18.382 1.00 85.25 96 GLY A C 1
ATOM 746 O O . GLY A 1 96 ? 11.755 -3.086 -19.580 1.00 85.25 96 GLY A O 1
ATOM 747 N N . GLN A 1 97 ? 10.636 -2.688 -17.682 1.00 88.62 97 GLN A N 1
ATOM 748 C CA . GLN A 1 97 ? 9.715 -1.703 -18.250 1.00 88.62 97 GLN A CA 1
ATOM 749 C C . GLN A 1 97 ? 10.033 -0.293 -17.758 1.00 88.62 97 GLN A C 1
ATOM 751 O O . GLN A 1 97 ? 10.249 -0.083 -16.567 1.00 88.62 97 GLN A O 1
ATOM 756 N N . ASN A 1 98 ? 9.987 0.684 -18.667 1.00 88.56 98 ASN A N 1
ATOM 757 C CA . ASN A 1 98 ? 10.101 2.094 -18.304 1.00 88.56 98 ASN A CA 1
ATOM 758 C C . ASN A 1 98 ? 8.817 2.564 -17.604 1.00 88.56 98 ASN A C 1
ATOM 760 O O . ASN A 1 98 ? 7.730 2.549 -18.190 1.00 88.56 98 ASN A O 1
ATOM 764 N N . VAL A 1 99 ? 8.956 3.012 -16.362 1.00 87.75 99 VAL A N 1
ATOM 765 C CA . VAL A 1 99 ? 7.882 3.484 -15.485 1.00 87.75 99 VAL A CA 1
ATOM 766 C C . VAL A 1 99 ? 8.243 4.855 -14.920 1.00 87.75 99 VAL A C 1
ATOM 768 O O . VAL A 1 99 ? 9.394 5.126 -14.592 1.00 87.75 99 VAL A O 1
ATOM 771 N N . LYS A 1 100 ? 7.269 5.754 -14.790 1.00 86.44 100 LYS A N 1
ATOM 772 C CA . LYS A 1 100 ? 7.441 7.038 -14.101 1.00 86.44 100 LYS A CA 1
ATOM 773 C C . LYS A 1 100 ? 6.829 6.949 -12.705 1.00 86.44 100 LYS A C 1
ATOM 775 O O . LYS A 1 100 ? 6.188 5.963 -12.337 1.00 86.44 100 LYS A O 1
ATOM 780 N N . ASN A 1 101 ? 6.979 8.023 -11.935 1.00 82.69 101 ASN A N 1
ATOM 781 C CA . ASN A 1 101 ? 6.471 8.120 -10.563 1.00 82.69 101 ASN A CA 1
ATOM 782 C C . ASN A 1 101 ? 4.975 7.781 -10.461 1.00 82.69 101 ASN A C 1
ATOM 784 O O . ASN A 1 101 ? 4.555 7.133 -9.507 1.00 82.69 101 ASN A O 1
ATOM 788 N N . VAL A 1 102 ? 4.178 8.180 -11.459 1.00 83.75 102 VAL A N 1
ATOM 789 C CA . VAL A 1 102 ? 2.735 7.904 -11.487 1.00 83.75 102 VAL A CA 1
ATOM 790 C C . VAL A 1 102 ? 2.424 6.428 -11.740 1.00 83.75 102 VAL A C 1
ATOM 792 O O . VAL A 1 102 ? 1.508 5.885 -11.125 1.00 83.75 102 VAL A O 1
ATOM 795 N N . GLU A 1 103 ? 3.181 5.745 -12.606 1.00 88.50 103 GLU A N 1
ATOM 796 C CA . GLU A 1 103 ? 3.044 4.300 -12.783 1.00 88.50 103 GLU A CA 1
ATOM 797 C C . GLU A 1 103 ? 3.448 3.553 -11.506 1.00 88.50 103 GLU A C 1
ATOM 799 O O . GLU A 1 103 ? 2.715 2.671 -11.070 1.00 88.50 103 GLU A O 1
ATOM 804 N N . LEU A 1 104 ? 4.540 3.952 -10.848 1.00 88.31 104 LEU A N 1
ATOM 805 C CA . LEU A 1 104 ? 4.959 3.365 -9.570 1.00 88.31 104 LEU A CA 1
ATOM 806 C C . LEU A 1 104 ? 3.911 3.565 -8.467 1.00 88.31 104 LEU A C 1
ATOM 808 O O . LEU A 1 104 ? 3.583 2.611 -7.762 1.00 88.31 104 LEU A O 1
ATOM 812 N N . ALA A 1 105 ? 3.321 4.760 -8.360 1.00 87.50 105 ALA A N 1
ATOM 813 C CA . ALA A 1 105 ? 2.225 5.026 -7.426 1.00 87.50 105 ALA A CA 1
ATOM 814 C C . ALA A 1 105 ? 1.007 4.125 -7.698 1.00 87.50 105 ALA A C 1
ATOM 816 O O . ALA A 1 105 ? 0.448 3.550 -6.765 1.00 87.50 105 ALA A O 1
ATOM 817 N N . ASN A 1 106 ? 0.645 3.930 -8.972 1.00 90.00 106 ASN A N 1
ATOM 818 C CA . ASN A 1 106 ? -0.428 3.021 -9.384 1.00 90.00 106 ASN A CA 1
ATOM 819 C C . ASN A 1 106 ? -0.137 1.557 -9.003 1.00 90.00 106 ASN A C 1
ATOM 821 O O . ASN A 1 106 ? -0.999 0.890 -8.427 1.00 90.00 106 ASN A O 1
ATOM 825 N N . ILE A 1 107 ? 1.075 1.058 -9.281 1.00 92.69 107 ILE A N 1
ATOM 826 C CA . ILE A 1 107 ? 1.492 -0.308 -8.913 1.00 92.69 107 ILE A CA 1
ATOM 827 C C . ILE A 1 107 ? 1.437 -0.480 -7.393 1.00 92.69 107 ILE A C 1
ATOM 829 O O . ILE A 1 107 ? 0.862 -1.448 -6.891 1.00 92.69 107 ILE A O 1
ATOM 833 N N . HIS A 1 108 ? 1.994 0.478 -6.653 1.00 92.25 108 HIS A N 1
ATOM 834 C CA . HIS A 1 108 ? 2.017 0.448 -5.198 1.00 92.25 108 HIS A CA 1
ATOM 835 C C . HIS A 1 108 ? 0.606 0.472 -4.602 1.00 92.25 108 HIS A C 1
ATOM 837 O O . HIS A 1 108 ? 0.295 -0.343 -3.734 1.00 92.25 108 HIS A O 1
ATOM 843 N N . TYR A 1 109 ? -0.277 1.341 -5.103 1.00 91.44 109 TYR A N 1
ATOM 844 C CA . TYR A 1 109 ? -1.676 1.389 -4.684 1.00 91.44 109 TYR A CA 1
ATOM 845 C C . TYR A 1 109 ? -2.385 0.044 -4.891 1.00 91.44 109 TYR A C 1
ATOM 847 O O . TYR A 1 109 ? -2.997 -0.480 -3.957 1.00 91.44 109 TYR A O 1
ATOM 855 N N . GLY A 1 110 ? -2.249 -0.552 -6.080 1.00 93.31 110 GLY A N 1
ATOM 856 C CA . GLY A 1 110 ? -2.826 -1.861 -6.386 1.00 93.31 110 GLY A CA 1
ATOM 857 C C . GLY A 1 110 ? -2.339 -2.958 -5.437 1.00 93.31 110 GLY A C 1
ATOM 858 O O . GLY A 1 110 ? -3.143 -3.724 -4.905 1.00 93.31 110 GLY A O 1
ATOM 859 N N . TYR A 1 111 ? -1.031 -3.001 -5.175 1.00 95.25 111 TYR A N 1
ATOM 860 C CA . TYR A 1 111 ? -0.416 -3.993 -4.291 1.00 95.25 111 TYR A CA 1
ATOM 861 C C . TYR A 1 111 ? -0.870 -3.824 -2.829 1.00 95.25 111 TYR A C 1
ATOM 863 O O . TYR A 1 111 ? -1.301 -4.791 -2.198 1.00 95.25 111 TYR A O 1
ATOM 871 N N . MET A 1 112 ? -0.851 -2.592 -2.302 1.00 94.50 112 MET A N 1
ATOM 872 C CA . MET A 1 112 ? -1.316 -2.276 -0.941 1.00 94.50 112 MET A CA 1
ATOM 873 C C . MET A 1 112 ? -2.805 -2.565 -0.754 1.00 94.50 112 MET A C 1
ATOM 875 O O . MET A 1 112 ? -3.200 -3.125 0.266 1.00 94.50 112 MET A O 1
ATOM 879 N N . GLY A 1 113 ? -3.641 -2.222 -1.738 1.00 94.12 113 GLY A N 1
ATOM 880 C CA . GLY A 1 113 ? -5.078 -2.470 -1.670 1.00 94.12 113 GLY A CA 1
ATOM 881 C C . GLY A 1 113 ? -5.408 -3.960 -1.564 1.00 94.12 113 GLY A C 1
ATOM 882 O O . GLY A 1 113 ? -6.290 -4.350 -0.799 1.00 94.12 113 GLY A O 1
ATOM 883 N N . ARG A 1 114 ? -4.654 -4.814 -2.268 1.00 96.50 114 ARG A N 1
ATOM 884 C CA . ARG A 1 114 ? -4.785 -6.271 -2.134 1.00 96.50 114 ARG A CA 1
ATOM 885 C C . ARG A 1 114 ? -4.250 -6.792 -0.806 1.00 96.50 114 ARG A C 1
ATOM 887 O O . ARG A 1 114 ? -4.917 -7.636 -0.213 1.00 96.50 114 ARG A O 1
ATOM 894 N N . ALA A 1 115 ? -3.144 -6.244 -0.299 1.00 95.00 115 ALA A N 1
ATOM 895 C CA . ALA A 1 115 ? -2.668 -6.537 1.055 1.00 95.00 115 ALA A CA 1
ATOM 896 C C . ALA A 1 115 ? -3.714 -6.193 2.131 1.00 95.00 115 ALA A C 1
ATOM 898 O O . ALA A 1 115 ? -3.920 -6.957 3.068 1.00 95.00 115 ALA A O 1
ATOM 899 N N . ALA A 1 116 ? -4.470 -5.109 1.946 1.00 95.50 116 ALA A N 1
ATOM 900 C CA . ALA A 1 116 ? -5.566 -4.724 2.837 1.00 95.50 116 ALA A CA 1
ATOM 901 C C . ALA A 1 116 ? -6.826 -5.613 2.727 1.00 95.50 116 ALA A C 1
ATOM 903 O O . ALA A 1 116 ? -7.778 -5.467 3.502 1.00 95.50 116 ALA A O 1
ATOM 904 N N . GLY A 1 117 ? -6.859 -6.525 1.751 1.00 94.62 117 GLY A N 1
ATOM 905 C CA . GLY A 1 117 ? -7.989 -7.408 1.470 1.00 94.62 117 GLY A CA 1
ATOM 906 C C . GLY A 1 117 ? -9.065 -6.817 0.552 1.00 94.62 117 GLY A C 1
ATOM 907 O O . GLY A 1 117 ? -10.082 -7.472 0.329 1.00 94.62 117 GLY A O 1
ATOM 908 N N . PHE A 1 118 ? -8.872 -5.626 -0.025 1.00 94.81 118 PHE A N 1
ATOM 909 C CA . PHE A 1 118 ? -9.871 -4.990 -0.897 1.00 94.81 118 PHE A CA 1
ATOM 910 C C . PHE A 1 118 ? -9.938 -5.664 -2.258 1.00 94.81 118 PHE A C 1
ATOM 912 O O . PHE A 1 118 ? -8.905 -5.902 -2.882 1.00 94.81 118 PHE A O 1
ATOM 919 N N . ALA A 1 119 ? -11.135 -5.942 -2.767 1.00 92.94 119 ALA A N 1
ATOM 920 C CA . ALA A 1 119 ? -11.301 -6.518 -4.096 1.00 92.94 119 ALA A CA 1
ATOM 921 C C . ALA A 1 119 ? -10.722 -5.589 -5.175 1.00 92.94 119 ALA A C 1
ATOM 923 O O . ALA A 1 119 ? -10.856 -4.371 -5.081 1.00 92.94 119 ALA A O 1
ATOM 924 N N . LYS A 1 120 ? -10.143 -6.158 -6.245 1.00 91.81 120 LYS A N 1
ATOM 925 C CA . LYS A 1 120 ? -9.587 -5.373 -7.368 1.00 91.81 120 LYS A CA 1
ATOM 926 C C . LYS A 1 120 ? -10.575 -4.334 -7.874 1.00 91.81 120 LYS A C 1
ATOM 928 O O . LYS A 1 120 ? -10.197 -3.189 -8.050 1.00 91.81 120 LYS A O 1
ATOM 933 N N . SER A 1 121 ? -11.846 -4.707 -8.021 1.00 89.38 121 SER A N 1
ATOM 934 C CA . SER A 1 121 ? -12.911 -3.810 -8.475 1.00 89.38 121 SER A CA 1
ATOM 935 C C . SER A 1 121 ? -13.059 -2.547 -7.620 1.00 89.38 121 SER A C 1
ATOM 937 O O . SER A 1 121 ? -13.433 -1.514 -8.171 1.00 89.38 121 SER A O 1
ATOM 939 N N . GLN A 1 122 ? -12.744 -2.598 -6.322 1.00 89.50 122 GLN A N 1
ATOM 940 C CA . GLN A 1 122 ? -12.765 -1.442 -5.419 1.00 89.50 122 GLN A CA 1
ATOM 941 C C . GLN A 1 122 ? -11.558 -0.509 -5.623 1.00 89.50 122 GLN A C 1
ATOM 943 O O . GLN A 1 122 ? -11.604 0.641 -5.209 1.00 89.50 122 GLN A O 1
ATOM 948 N N . LEU A 1 123 ? -10.501 -0.988 -6.285 1.00 89.12 123 LEU A N 1
ATOM 949 C CA . LEU A 1 123 ? -9.271 -0.243 -6.567 1.00 89.12 123 LEU A CA 1
ATOM 950 C C . LEU A 1 123 ? -9.273 0.412 -7.957 1.00 89.12 123 LEU A C 1
ATOM 952 O O . LEU A 1 123 ? -8.344 1.132 -8.286 1.00 89.12 123 LEU A O 1
ATOM 956 N N . LEU A 1 124 ? -10.255 0.132 -8.820 1.00 86.12 124 LEU A N 1
ATOM 957 C CA . LEU A 1 124 ? -10.175 0.526 -10.236 1.00 86.12 124 LEU A CA 1
ATOM 958 C C . LEU A 1 124 ? -10.741 1.916 -10.562 1.00 86.12 124 LEU A C 1
ATOM 960 O O . LEU A 1 124 ? -10.652 2.317 -11.721 1.00 86.12 124 LEU A O 1
ATOM 964 N N . THR A 1 125 ? -11.303 2.649 -9.595 1.00 79.25 125 THR A N 1
ATOM 965 C CA . THR A 1 125 ? -11.743 4.041 -9.811 1.00 79.25 125 THR A CA 1
ATOM 966 C C . THR A 1 125 ? -11.531 4.897 -8.566 1.00 79.25 125 THR A C 1
ATOM 968 O O . THR A 1 125 ? -11.603 4.378 -7.452 1.00 79.25 125 THR A O 1
ATOM 971 N N . ASN A 1 126 ? -11.343 6.210 -8.742 1.00 73.62 126 ASN A N 1
ATOM 972 C CA . ASN A 1 126 ? -11.172 7.161 -7.636 1.00 73.62 126 ASN A CA 1
ATOM 973 C C . ASN A 1 126 ? -12.360 7.150 -6.674 1.00 73.62 126 ASN A C 1
ATOM 975 O O . ASN A 1 126 ? -12.180 7.215 -5.463 1.00 73.62 126 ASN A O 1
ATOM 979 N N . GLU A 1 127 ? -13.579 7.042 -7.196 1.00 78.44 127 GLU A N 1
ATOM 980 C CA . GLU A 1 127 ? -14.799 7.010 -6.392 1.00 78.44 127 GLU A CA 1
ATOM 981 C C . GLU A 1 127 ? -14.791 5.794 -5.468 1.00 78.44 127 GLU A C 1
ATOM 983 O O . GLU A 1 127 ? -15.089 5.911 -4.283 1.00 78.44 127 GLU A O 1
ATOM 988 N N . ARG A 1 128 ? -14.392 4.629 -5.988 1.00 81.44 128 ARG A N 1
ATOM 989 C CA . ARG A 1 128 ? -14.295 3.401 -5.195 1.00 81.44 128 ARG A CA 1
ATOM 990 C C . ARG A 1 128 ? -13.115 3.445 -4.223 1.00 81.44 128 ARG A C 1
ATOM 992 O O . ARG A 1 128 ? -13.264 3.023 -3.079 1.00 81.44 128 ARG A O 1
ATOM 999 N N . SER A 1 129 ? -11.993 4.045 -4.615 1.00 79.75 129 SER A N 1
ATOM 1000 C CA . SER A 1 129 ? -10.864 4.319 -3.719 1.00 79.75 129 SER A CA 1
ATOM 1001 C C . SER A 1 129 ? -11.252 5.251 -2.562 1.00 79.75 129 SER A C 1
ATOM 1003 O O . SER A 1 129 ? -10.883 5.001 -1.416 1.00 79.75 129 SER A O 1
ATOM 1005 N N . ASN A 1 130 ? -12.067 6.274 -2.821 1.00 79.06 130 ASN A N 1
ATOM 1006 C CA . ASN A 1 130 ? -12.603 7.175 -1.795 1.00 79.06 130 ASN A CA 1
ATOM 1007 C C . ASN A 1 130 ? -13.706 6.513 -0.942 1.00 79.06 130 ASN A C 1
ATOM 1009 O O . ASN A 1 130 ? -13.942 6.915 0.193 1.00 79.06 130 ASN A O 1
ATOM 1013 N N . GLN A 1 1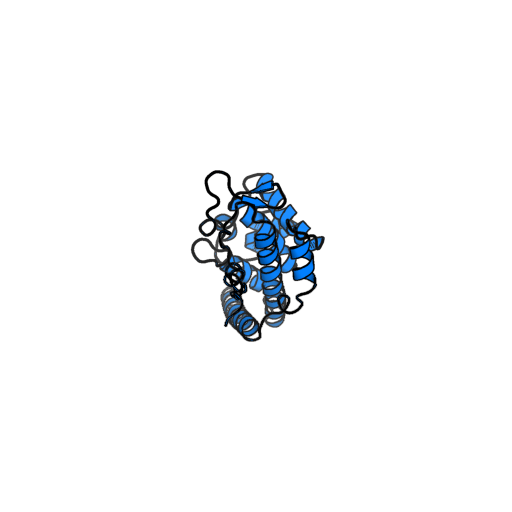31 ? -14.371 5.464 -1.438 1.00 80.56 131 GLN A N 1
ATOM 1014 C CA . GLN A 1 131 ? -15.271 4.640 -0.615 1.00 80.56 131 GLN A CA 1
ATOM 1015 C C . GLN A 1 131 ? -14.503 3.734 0.355 1.00 80.56 131 GLN A C 1
ATOM 1017 O O . GLN A 1 131 ? -14.994 3.454 1.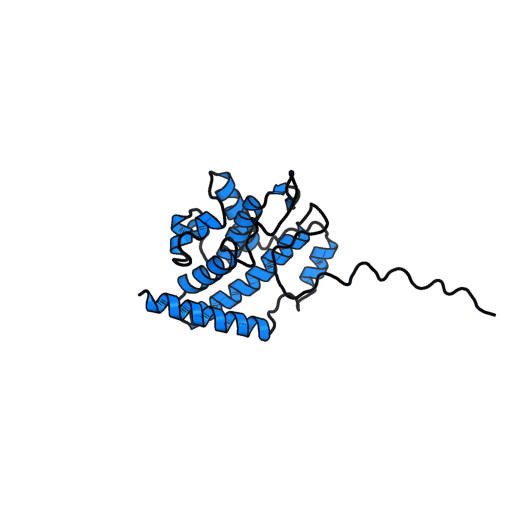449 1.00 80.56 131 GLN A O 1
ATOM 1022 N N . ILE A 1 132 ? -13.306 3.283 -0.035 1.00 81.12 132 ILE A N 1
ATOM 1023 C CA . ILE A 1 132 ? -12.398 2.535 0.842 1.00 81.12 132 ILE A CA 1
ATOM 1024 C C . ILE A 1 132 ? -11.913 3.432 1.985 1.00 81.12 132 ILE A C 1
ATOM 1026 O O . ILE A 1 132 ? -11.900 2.995 3.135 1.00 81.12 132 ILE A O 1
ATOM 1030 N N . SER A 1 133 ? -11.543 4.678 1.680 1.00 80.06 133 SER A N 1
ATOM 1031 C CA . SER A 1 133 ? -11.193 5.661 2.697 1.00 80.06 133 SER A CA 1
ATOM 1032 C C . SER A 1 133 ? -11.848 7.016 2.466 1.00 80.06 133 SER A C 1
ATOM 1034 O O . SER A 1 133 ? -11.518 7.674 1.476 1.00 80.06 133 SER A O 1
ATOM 1036 N N . PRO A 1 134 ? -12.666 7.498 3.419 1.00 69.31 134 PRO A N 1
ATOM 1037 C CA . PRO A 1 134 ? -13.198 8.852 3.361 1.00 69.31 134 PRO A CA 1
ATOM 1038 C C . PRO A 1 134 ? -12.148 9.920 3.708 1.00 69.31 134 PRO A C 1
ATOM 1040 O O . PRO A 1 134 ? -12.429 11.102 3.549 1.00 69.31 134 PRO A O 1
ATOM 1043 N N . LEU A 1 135 ? -10.974 9.536 4.230 1.00 73.94 135 LEU A N 1
ATOM 1044 C CA . LEU A 1 135 ? -9.963 10.467 4.734 1.00 73.94 135 LEU A CA 1
ATOM 1045 C C . LEU A 1 135 ? -8.533 10.067 4.318 1.00 73.94 135 LEU A C 1
ATOM 1047 O O . LEU A 1 135 ? -8.203 8.881 4.355 1.00 73.94 135 LEU A O 1
ATOM 1051 N N . PRO A 1 136 ? -7.650 11.035 4.023 1.00 73.88 136 PRO A N 1
ATOM 1052 C CA . PRO A 1 136 ? -7.972 12.441 3.779 1.00 73.88 136 PRO A CA 1
ATOM 1053 C C . PRO A 1 136 ? -8.858 12.601 2.533 1.00 73.88 136 PRO A C 1
ATOM 1055 O O . PRO A 1 136 ? -8.878 11.737 1.659 1.00 73.88 136 PRO A O 1
ATOM 1058 N N . GLU A 1 137 ? -9.633 13.680 2.461 1.00 75.69 137 GLU A N 1
ATOM 1059 C CA . GLU A 1 137 ? -10.507 13.913 1.307 1.00 75.69 137 GLU A CA 1
ATOM 1060 C C . GLU A 1 137 ? -9.693 13.994 0.008 1.00 75.69 137 GLU A C 1
ATOM 1062 O O . GLU A 1 137 ? -8.600 14.561 -0.027 1.00 75.69 137 GLU A O 1
ATOM 1067 N N . ASN A 1 138 ? -10.230 13.415 -1.069 1.00 72.44 138 ASN A N 1
ATOM 1068 C CA . ASN A 1 138 ? -9.627 13.415 -2.408 1.00 72.44 138 ASN A CA 1
ATOM 1069 C C . ASN A 1 138 ? -8.195 12.853 -2.481 1.00 72.44 138 ASN A C 1
ATOM 1071 O O . ASN A 1 138 ? -7.475 13.113 -3.445 1.00 72.44 138 ASN A O 1
ATOM 1075 N N . TRP A 1 139 ? -7.776 12.051 -1.499 1.00 76.44 139 TRP A N 1
ATOM 1076 C CA . TRP A 1 139 ? -6.425 11.494 -1.446 1.00 76.44 139 TRP A CA 1
ATOM 1077 C C . TRP A 1 139 ? -6.062 10.697 -2.706 1.00 76.44 139 TRP A C 1
ATOM 1079 O O . TRP A 1 139 ? -4.936 10.804 -3.186 1.00 76.44 139 TRP A O 1
ATOM 1089 N N . ALA A 1 140 ? -7.021 9.951 -3.271 1.00 78.06 140 ALA A N 1
ATOM 1090 C CA . ALA A 1 140 ? -6.797 9.123 -4.451 1.00 78.06 140 ALA A CA 1
ATOM 1091 C C . ALA A 1 140 ? -6.411 9.975 -5.670 1.00 78.06 140 ALA A C 1
ATOM 1093 O O . ALA A 1 140 ? -5.412 9.683 -6.323 1.00 78.06 140 ALA A O 1
ATOM 1094 N N . PHE A 1 141 ? -7.116 11.095 -5.890 1.00 74.56 141 PHE A N 1
ATOM 1095 C CA . PHE A 1 141 ? -6.805 12.057 -6.956 1.00 74.56 141 PHE A CA 1
ATOM 1096 C C . PHE A 1 141 ? -5.401 12.657 -6.824 1.00 74.56 141 PHE A C 1
ATOM 1098 O O . PHE A 1 141 ? -4.760 12.941 -7.834 1.00 74.56 141 PHE A O 1
ATOM 1105 N N . ASN A 1 142 ? -4.932 12.845 -5.589 1.00 70.19 142 ASN A N 1
ATOM 1106 C CA . ASN A 1 142 ? -3.637 13.458 -5.302 1.00 70.19 142 ASN A CA 1
ATOM 1107 C C . ASN A 1 142 ? -2.479 12.449 -5.306 1.00 70.19 142 ASN A C 1
ATOM 1109 O O . ASN A 1 142 ? -1.329 12.855 -5.438 1.00 70.19 142 ASN A O 1
ATOM 1113 N N . TYR A 1 143 ? -2.753 11.153 -5.128 1.00 68.00 143 TYR A N 1
ATOM 1114 C CA . TYR A 1 143 ? -1.710 10.132 -5.020 1.00 68.00 143 TYR A CA 1
ATOM 1115 C C . TYR A 1 143 ? -1.378 9.463 -6.354 1.00 68.00 143 TYR A C 1
ATOM 1117 O O . TYR A 1 143 ? -0.206 9.248 -6.670 1.00 68.00 143 TYR A O 1
ATOM 1125 N N . PHE A 1 144 ? -2.394 9.114 -7.138 1.00 69.06 144 PHE A N 1
ATOM 1126 C CA . PHE A 1 144 ? -2.216 8.341 -8.358 1.00 69.06 144 PHE A CA 1
ATOM 1127 C C . PHE A 1 144 ? -3.227 8.753 -9.423 1.00 69.06 144 PHE A C 1
ATOM 1129 O O . PHE A 1 144 ? -4.265 9.348 -9.143 1.00 69.06 144 PHE A O 1
ATOM 1136 N N . SER A 1 145 ? -2.901 8.472 -10.684 1.00 66.62 145 SER A N 1
ATOM 1137 C CA . SER A 1 145 ? -3.740 8.879 -11.806 1.00 66.62 145 SER A CA 1
ATOM 1138 C C . SER A 1 145 ? -4.427 7.684 -12.448 1.00 66.62 145 SER A C 1
ATOM 1140 O O . SER A 1 145 ? -3.771 6.776 -12.964 1.00 66.62 145 SER A O 1
ATOM 1142 N N . PHE A 1 146 ? -5.756 7.761 -12.507 1.00 62.91 146 PHE A N 1
ATOM 1143 C CA . PHE A 1 146 ? -6.607 6.919 -13.348 1.00 62.91 146 PHE A CA 1
ATOM 1144 C C . PHE A 1 146 ? -6.759 7.453 -14.778 1.00 62.91 146 PHE A C 1
ATOM 1146 O O . PHE A 1 146 ? -7.710 7.070 -15.453 1.00 62.91 146 PHE A O 1
ATOM 1153 N N . ALA A 1 147 ? -5.890 8.355 -15.256 1.00 56.66 147 ALA A N 1
ATOM 1154 C CA . ALA A 1 147 ? -6.014 8.926 -16.598 1.00 56.66 147 ALA A CA 1
ATOM 1155 C C . ALA A 1 147 ? -5.958 7.829 -17.686 1.00 56.66 147 ALA A C 1
ATOM 1157 O O . ALA A 1 147 ? -4.896 7.428 -18.165 1.00 56.66 147 ALA A O 1
ATOM 1158 N N . GLY A 1 148 ? -7.140 7.337 -18.060 1.00 65.75 148 GLY A N 1
ATOM 1159 C CA . GLY A 1 148 ? -7.357 6.297 -19.053 1.00 65.75 148 GLY A CA 1
ATOM 1160 C C . GLY A 1 148 ? -6.956 4.881 -18.622 1.00 65.75 148 GLY A C 1
ATOM 1161 O O . GLY A 1 148 ? -6.634 4.580 -17.472 1.00 65.75 148 GLY A O 1
ATOM 1162 N N . LEU A 1 149 ? -6.951 3.988 -19.613 1.00 73.06 149 LEU A N 1
ATOM 1163 C CA . LEU A 1 149 ? -6.664 2.556 -19.460 1.00 73.06 149 LEU A CA 1
ATOM 1164 C C . LEU A 1 149 ? -5.285 2.271 -18.848 1.00 73.06 149 LEU A C 1
ATOM 1166 O O . LEU A 1 149 ? -5.101 1.246 -18.195 1.00 73.06 149 LEU A O 1
ATOM 1170 N N . LYS A 1 150 ? -4.322 3.185 -19.023 1.00 81.50 150 LYS A N 1
ATOM 1171 C CA . LYS A 1 150 ? -2.955 3.018 -18.523 1.00 81.50 150 LYS A CA 1
ATOM 1172 C C . LYS A 1 150 ? -2.898 2.998 -16.991 1.00 81.50 150 LYS A C 1
ATOM 1174 O O . LYS A 1 150 ? -2.190 2.165 -16.436 1.00 81.50 150 LYS A O 1
ATOM 1179 N N . GLY A 1 151 ? -3.665 3.849 -16.304 1.00 82.44 151 GLY A N 1
ATOM 1180 C CA . GLY A 1 151 ? -3.732 3.830 -14.835 1.00 82.44 151 GLY A CA 1
ATOM 1181 C C . GLY A 1 151 ? -4.328 2.522 -14.311 1.00 82.44 151 GLY A C 1
ATOM 1182 O O . GLY A 1 151 ? -3.723 1.841 -13.485 1.00 82.44 151 GLY A O 1
ATOM 1183 N N . ILE A 1 152 ? -5.460 2.107 -14.893 1.00 86.94 152 ILE A N 1
ATOM 1184 C CA . ILE A 1 152 ? -6.137 0.836 -14.581 1.00 86.94 152 ILE A CA 1
ATOM 1185 C C . ILE A 1 152 ? -5.192 -0.357 -14.770 1.00 86.94 152 ILE A C 1
ATOM 1187 O O . ILE A 1 152 ? -5.154 -1.248 -13.919 1.00 86.94 152 ILE A O 1
ATOM 1191 N N . MET A 1 153 ? -4.406 -0.372 -15.852 1.00 91.38 153 MET A N 1
ATOM 1192 C CA . MET A 1 153 ? -3.419 -1.422 -16.107 1.00 91.38 153 MET A CA 1
ATOM 1193 C C . MET A 1 153 ? -2.385 -1.537 -14.987 1.00 91.38 153 MET A C 1
ATOM 1195 O O . MET A 1 153 ? -2.155 -2.641 -14.503 1.00 91.38 153 MET A O 1
ATOM 1199 N N . TRP A 1 154 ? -1.783 -0.431 -14.548 1.00 92.25 154 TRP A N 1
ATOM 1200 C CA . TRP A 1 154 ? -0.726 -0.468 -13.532 1.00 92.25 154 TRP A CA 1
ATOM 1201 C C . TRP A 1 154 ? -1.240 -0.807 -12.135 1.00 92.25 154 TRP A C 1
ATOM 1203 O O . TRP A 1 154 ? -0.592 -1.564 -11.414 1.00 92.25 154 TRP A O 1
ATOM 1213 N N . ILE A 1 155 ? -2.441 -0.342 -11.787 1.00 91.88 155 ILE A N 1
ATOM 1214 C CA . ILE A 1 155 ? -3.125 -0.750 -10.552 1.00 91.88 155 ILE A CA 1
ATOM 1215 C C . ILE A 1 155 ? -3.417 -2.251 -10.586 1.00 91.88 155 ILE A C 1
ATOM 1217 O O . ILE A 1 155 ? -3.142 -2.972 -9.628 1.00 91.88 155 ILE A O 1
ATOM 1221 N N . THR A 1 156 ? -3.929 -2.746 -11.713 1.00 93.31 156 THR A N 1
ATOM 1222 C CA . THR A 1 156 ? -4.199 -4.176 -11.904 1.00 93.31 156 THR A CA 1
ATOM 1223 C C . THR A 1 156 ? -2.912 -4.995 -11.850 1.00 93.31 156 THR A C 1
ATOM 1225 O O . THR A 1 156 ? -2.894 -6.060 -11.236 1.00 93.31 156 THR A O 1
ATOM 1228 N N . TYR A 1 157 ? -1.828 -4.495 -12.443 1.00 94.25 157 TYR A N 1
ATOM 1229 C CA . TYR A 1 157 ? -0.515 -5.127 -12.399 1.00 94.25 157 TYR A CA 1
ATOM 1230 C C . TYR A 1 157 ? -0.013 -5.251 -10.956 1.00 94.25 157 TYR A C 1
ATOM 1232 O O . TYR A 1 157 ? 0.281 -6.360 -10.520 1.00 94.25 157 TYR A O 1
ATOM 1240 N N . GLY A 1 158 ? -0.034 -4.167 -10.174 1.00 94.75 158 GLY A N 1
ATOM 1241 C CA . GLY A 1 158 ? 0.308 -4.204 -8.749 1.00 94.75 158 GLY A CA 1
ATOM 1242 C C . GLY A 1 158 ? -0.570 -5.153 -7.933 1.00 94.75 158 GLY A C 1
ATOM 1243 O O . GLY A 1 158 ? -0.072 -5.937 -7.128 1.00 94.75 158 GLY A O 1
ATOM 1244 N N . ALA A 1 159 ? -1.878 -5.160 -8.185 1.00 95.31 159 ALA A N 1
ATOM 1245 C CA . ALA A 1 159 ? -2.793 -6.089 -7.530 1.00 95.31 159 ALA A CA 1
ATOM 1246 C C . ALA A 1 159 ? -2.476 -7.560 -7.865 1.00 95.31 159 ALA A C 1
ATOM 1248 O O . ALA A 1 159 ? -2.508 -8.423 -6.988 1.00 95.31 159 ALA A O 1
ATOM 1249 N N . ASN A 1 160 ? -2.146 -7.850 -9.126 1.00 95.69 160 ASN A N 1
ATOM 1250 C CA . ASN A 1 160 ? -1.731 -9.182 -9.562 1.00 95.69 160 ASN A CA 1
ATOM 1251 C C . ASN A 1 160 ? -0.392 -9.593 -8.945 1.00 95.69 160 ASN A C 1
ATOM 1253 O O . ASN A 1 160 ? -0.250 -10.759 -8.592 1.00 95.69 160 ASN A O 1
ATOM 1257 N N . LEU A 1 161 ? 0.547 -8.654 -8.771 1.00 94.69 161 LEU A N 1
ATOM 1258 C CA . LEU A 1 161 ? 1.824 -8.926 -8.110 1.00 94.69 161 LEU A CA 1
ATOM 1259 C C . LEU A 1 161 ? 1.619 -9.506 -6.699 1.00 94.69 161 LEU A C 1
ATOM 1261 O O . LEU A 1 161 ? 2.265 -10.482 -6.310 1.00 94.69 161 LEU A O 1
ATOM 1265 N N . TYR A 1 162 ? 0.671 -8.939 -5.945 1.00 94.62 162 TYR A N 1
ATOM 1266 C CA . TYR A 1 162 ? 0.337 -9.419 -4.604 1.00 94.62 162 TYR A CA 1
ATOM 1267 C C . TYR A 1 162 ? -0.409 -10.759 -4.621 1.00 94.62 162 TYR A C 1
ATOM 1269 O O . TYR A 1 162 ? -0.090 -11.655 -3.831 1.00 94.62 162 TYR A O 1
ATOM 1277 N N . ASP A 1 163 ? -1.425 -10.887 -5.481 1.00 93.44 163 ASP A N 1
ATOM 1278 C CA . ASP A 1 163 ? -2.271 -12.085 -5.546 1.00 93.44 163 ASP A CA 1
ATOM 1279 C C . ASP A 1 163 ? -1.467 -13.314 -5.996 1.00 93.44 163 ASP A C 1
ATOM 1281 O O . ASP A 1 163 ? -1.602 -14.387 -5.411 1.00 93.44 163 ASP A O 1
ATOM 1285 N N . ASN A 1 164 ? -0.586 -13.144 -6.984 1.00 92.06 164 ASN A N 1
ATOM 1286 C CA . ASN A 1 164 ? 0.181 -14.233 -7.590 1.00 92.06 164 ASN A CA 1
ATOM 1287 C C . ASN A 1 164 ? 1.497 -14.537 -6.857 1.00 92.06 164 ASN A C 1
ATOM 1289 O O . ASN A 1 164 ? 2.210 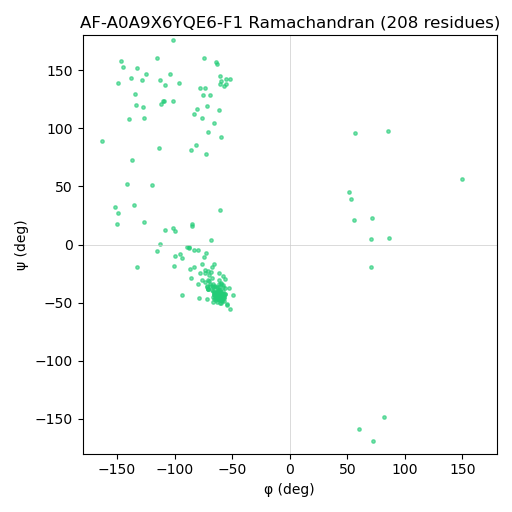-15.453 -7.260 1.00 92.06 164 ASN A O 1
ATOM 1293 N N . LYS A 1 165 ? 1.841 -13.773 -5.809 1.00 87.19 165 LYS A N 1
ATOM 1294 C CA . LYS A 1 165 ? 3.101 -13.909 -5.052 1.00 87.19 165 LYS A CA 1
ATOM 1295 C C . LYS A 1 165 ? 4.345 -13.865 -5.949 1.00 87.19 165 LYS A C 1
ATOM 1297 O O . LYS A 1 165 ? 5.308 -14.593 -5.727 1.00 87.19 165 LYS A O 1
ATOM 1302 N N . ASN A 1 166 ? 4.323 -13.003 -6.963 1.00 85.69 166 ASN A N 1
ATOM 1303 C CA . ASN A 1 166 ? 5.341 -12.925 -8.011 1.00 85.69 166 ASN A CA 1
ATOM 1304 C C . ASN A 1 166 ? 6.015 -11.544 -8.046 1.00 85.69 166 ASN A C 1
ATOM 1306 O O . ASN A 1 166 ? 6.100 -10.913 -9.101 1.00 85.69 166 ASN A O 1
ATOM 1310 N N . LEU A 1 167 ? 6.499 -11.073 -6.893 1.00 85.38 167 LEU A N 1
ATOM 1311 C CA . LEU A 1 167 ? 7.393 -9.914 -6.863 1.00 85.38 167 LEU A CA 1
ATOM 1312 C C . LEU A 1 167 ? 8.606 -10.154 -7.770 1.00 85.38 167 LEU A C 1
ATOM 1314 O O . LEU A 1 167 ? 9.091 -11.278 -7.908 1.00 85.38 167 LEU A O 1
ATOM 1318 N N . GLN A 1 168 ? 9.032 -9.088 -8.439 1.00 80.50 168 GLN A N 1
ATOM 1319 C CA . GLN A 1 168 ? 10.037 -9.141 -9.496 1.00 80.50 168 GLN A CA 1
ATOM 1320 C C . GLN A 1 168 ? 11.402 -8.810 -8.909 1.00 80.50 168 GLN A C 1
ATOM 1322 O O . GLN A 1 168 ? 11.511 -7.880 -8.113 1.00 80.50 168 GLN A O 1
ATOM 1327 N N . TYR A 1 169 ? 12.434 -9.531 -9.325 1.00 75.06 169 TYR A N 1
ATOM 1328 C CA . TYR A 1 169 ? 13.801 -9.271 -8.889 1.00 75.06 169 TYR A CA 1
ATOM 1329 C C . TYR A 1 169 ? 14.713 -9.298 -10.113 1.00 75.06 169 TYR A C 1
ATOM 1331 O O . TYR A 1 169 ? 14.635 -10.234 -10.912 1.00 75.06 169 TYR A O 1
ATOM 1339 N N . SER A 1 170 ? 15.540 -8.271 -10.289 1.00 62.78 170 SER A N 1
ATOM 1340 C CA . SER A 1 170 ? 16.508 -8.195 -11.388 1.00 62.78 170 SER A CA 1
ATOM 1341 C C . SER A 1 170 ? 17.741 -9.055 -11.104 1.00 62.78 170 SER A C 1
ATOM 1343 O O . SER A 1 170 ? 18.378 -9.545 -12.038 1.00 62.78 170 SER A O 1
ATOM 1345 N N . ASN A 1 171 ? 18.042 -9.324 -9.829 1.00 63.56 171 ASN A N 1
ATOM 1346 C CA . ASN A 1 171 ? 19.134 -10.199 -9.420 1.00 63.56 171 ASN A CA 1
ATOM 1347 C C . ASN A 1 171 ? 18.628 -11.502 -8.772 1.00 63.56 171 ASN A C 1
ATOM 1349 O O . ASN A 1 171 ? 17.981 -11.502 -7.722 1.00 63.56 171 ASN A O 1
ATOM 1353 N N . ALA A 1 172 ? 19.001 -12.647 -9.355 1.00 61.38 172 ALA A N 1
ATOM 1354 C CA . ALA A 1 172 ? 18.674 -13.966 -8.812 1.00 61.38 172 ALA A CA 1
ATOM 1355 C C . ALA A 1 172 ? 19.198 -14.162 -7.375 1.00 61.38 172 ALA A C 1
ATOM 1357 O O . ALA A 1 172 ? 18.505 -14.757 -6.550 1.00 61.38 172 ALA A O 1
ATOM 1358 N N . ASN A 1 173 ? 20.365 -13.601 -7.040 1.00 60.44 173 ASN A N 1
ATOM 1359 C CA . ASN A 1 173 ? 20.925 -13.672 -5.688 1.00 60.44 173 ASN A CA 1
ATOM 1360 C C . ASN A 1 173 ? 20.109 -12.845 -4.687 1.00 60.44 173 ASN A C 1
ATOM 1362 O O . ASN A 1 173 ? 19.924 -13.287 -3.556 1.00 60.44 173 ASN A O 1
ATOM 1366 N N . PHE A 1 174 ? 19.563 -11.697 -5.103 1.00 62.22 174 PHE A N 1
ATOM 1367 C CA . PHE A 1 174 ? 18.681 -10.891 -4.256 1.00 62.22 174 PHE A CA 1
ATOM 1368 C C . PHE A 1 174 ? 17.385 -11.650 -3.943 1.00 62.22 174 PHE A C 1
ATOM 1370 O O . PHE A 1 174 ? 16.977 -11.730 -2.788 1.00 62.22 174 PHE A O 1
ATOM 1377 N N . SER A 1 175 ? 16.809 -12.331 -4.942 1.00 59.72 175 SER A N 1
ATOM 1378 C CA . SER A 1 175 ? 15.622 -13.176 -4.745 1.00 59.72 175 SER A CA 1
ATOM 1379 C C . SER A 1 175 ? 15.844 -14.336 -3.762 1.00 59.72 175 SER A C 1
ATOM 1381 O O . SER A 1 175 ? 14.908 -14.777 -3.097 1.00 59.72 175 SER A O 1
ATOM 1383 N N . ILE A 1 176 ? 17.074 -14.854 -3.675 1.00 58.88 176 ILE A N 1
ATOM 1384 C CA . ILE A 1 176 ? 17.445 -15.945 -2.767 1.00 58.88 176 ILE A CA 1
ATOM 1385 C C . ILE A 1 176 ? 17.644 -15.408 -1.347 1.00 58.88 176 ILE A C 1
ATOM 1387 O O . ILE A 1 176 ? 17.107 -15.987 -0.405 1.00 58.88 176 ILE A O 1
ATOM 1391 N N . ILE A 1 177 ? 18.366 -14.293 -1.196 1.00 59.78 177 ILE A N 1
ATOM 1392 C CA . ILE A 1 177 ? 18.599 -13.639 0.101 1.00 59.78 177 ILE A CA 1
ATOM 1393 C C . ILE A 1 177 ? 17.268 -13.226 0.737 1.00 59.78 177 ILE A C 1
ATOM 1395 O O . ILE A 1 177 ? 17.017 -13.540 1.894 1.00 59.78 177 ILE A O 1
ATOM 1399 N N . GLU A 1 178 ? 16.367 -12.631 -0.040 1.00 61.88 178 GLU A N 1
ATOM 1400 C CA . GLU A 1 178 ? 15.068 -12.158 0.445 1.00 61.88 178 GLU A CA 1
ATOM 1401 C C . GLU A 1 178 ? 14.115 -13.293 0.876 1.00 61.88 178 GLU A C 1
ATOM 1403 O O . GLU A 1 178 ? 13.295 -13.131 1.787 1.00 61.88 178 GLU A O 1
ATOM 1408 N N . LYS A 1 179 ? 14.257 -14.477 0.266 1.00 59.75 179 LYS A N 1
ATOM 1409 C CA . LYS A 1 179 ? 13.549 -15.698 0.682 1.00 59.75 179 LYS A CA 1
ATOM 1410 C C . LYS A 1 179 ? 14.137 -16.329 1.942 1.00 59.75 179 LYS A C 1
ATOM 1412 O O . LYS A 1 179 ? 13.404 -16.991 2.673 1.00 59.75 179 LYS A O 1
ATOM 1417 N N . LEU A 1 180 ? 15.441 -16.175 2.165 1.00 50.97 180 LEU A N 1
ATOM 1418 C CA . LEU A 1 180 ? 16.160 -16.758 3.301 1.00 50.97 180 LEU A CA 1
ATOM 1419 C C . LEU A 1 180 ? 16.091 -15.872 4.549 1.00 50.97 180 LEU A C 1
ATOM 1421 O O . LEU A 1 180 ? 16.106 -16.402 5.660 1.00 50.97 180 LEU A O 1
ATOM 1425 N N . ASP A 1 181 ? 15.978 -14.552 4.391 1.00 54.19 181 ASP A N 1
ATOM 1426 C CA . ASP A 1 181 ? 15.891 -13.633 5.519 1.00 54.19 181 ASP A CA 1
ATOM 1427 C C . ASP A 1 181 ? 14.461 -13.556 6.081 1.00 54.19 181 ASP A C 1
ATOM 1429 O O . ASP A 1 181 ? 13.628 -12.714 5.738 1.00 54.19 181 ASP A O 1
ATOM 1433 N N . SER A 1 182 ? 14.142 -14.486 6.982 1.00 51.78 182 SER A N 1
ATOM 1434 C CA . SER A 1 182 ? 12.875 -14.495 7.717 1.00 51.78 182 SER A CA 1
ATOM 1435 C C . SER A 1 182 ? 12.719 -13.306 8.674 1.00 51.78 182 SER A C 1
ATOM 1437 O O . SER A 1 182 ? 11.603 -13.042 9.120 1.00 51.78 182 SER A O 1
ATOM 1439 N N . SER A 1 183 ? 13.803 -12.599 9.014 1.00 50.66 183 SER A N 1
ATOM 1440 C CA . SER A 1 183 ? 13.774 -11.508 9.994 1.00 50.66 183 SER A CA 1
ATOM 1441 C C . SER A 1 183 ? 13.241 -10.198 9.402 1.00 50.66 183 SER A C 1
ATOM 1443 O O . SER A 1 183 ? 12.462 -9.509 10.061 1.00 50.66 183 SER A O 1
ATO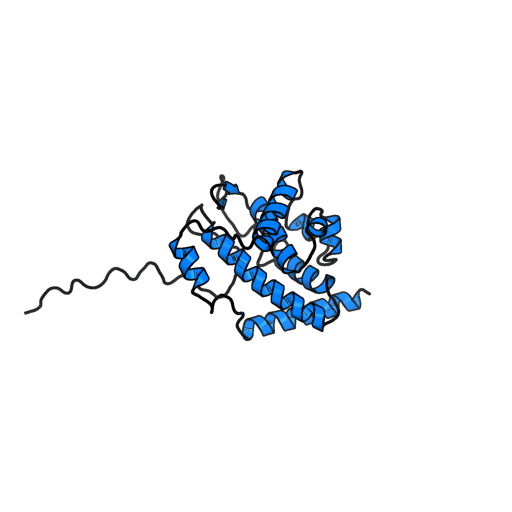M 1445 N N . GLU A 1 184 ? 13.516 -9.919 8.123 1.00 51.22 184 GLU A N 1
ATOM 1446 C CA . GLU A 1 184 ? 12.939 -8.782 7.381 1.00 51.22 184 GLU A CA 1
ATOM 1447 C C . GLU A 1 184 ? 11.425 -8.923 7.139 1.00 51.22 184 GLU A C 1
ATOM 1449 O O . GLU A 1 184 ? 10.709 -7.937 6.921 1.00 51.22 184 GLU A O 1
ATOM 1454 N N . ASN A 1 185 ? 10.916 -10.155 7.240 1.00 58.03 185 ASN A N 1
ATOM 1455 C CA . ASN A 1 185 ? 9.495 -10.476 7.110 1.00 58.03 185 ASN A CA 1
ATOM 1456 C C . ASN A 1 185 ? 8.678 -10.181 8.379 1.00 58.03 185 ASN A C 1
ATOM 1458 O O . ASN A 1 185 ? 7.454 -10.320 8.364 1.00 58.03 185 ASN A O 1
ATOM 1462 N N . LEU A 1 186 ? 9.327 -9.769 9.473 1.00 75.56 186 LEU A N 1
ATOM 1463 C CA . LEU A 1 186 ? 8.674 -9.492 10.748 1.00 75.56 186 LEU A CA 1
ATOM 1464 C C . LEU A 1 186 ? 8.742 -8.000 11.089 1.00 75.56 186 LEU A C 1
ATOM 1466 O O . LEU A 1 186 ? 9.726 -7.305 10.834 1.00 75.56 186 LEU A O 1
ATOM 1470 N N . LEU A 1 187 ? 7.658 -7.485 11.664 1.00 82.50 187 LEU A N 1
ATOM 1471 C CA . LEU A 1 187 ? 7.648 -6.160 12.278 1.00 82.50 187 LEU A CA 1
ATOM 1472 C C . LEU A 1 187 ? 8.316 -6.251 13.649 1.00 82.50 187 LEU A C 1
ATOM 1474 O O . LEU A 1 187 ? 7.993 -7.146 14.435 1.00 82.50 187 LEU A O 1
ATOM 1478 N N . SER A 1 188 ? 9.196 -5.303 13.958 1.00 86.38 188 SER A N 1
ATOM 1479 C CA . SER A 1 188 ? 9.698 -5.130 15.320 1.00 86.38 188 SER A CA 1
ATOM 1480 C C . SER A 1 188 ? 8.562 -4.727 16.265 1.00 86.38 188 SER A C 1
ATOM 1482 O O . SER A 1 188 ? 7.559 -4.145 15.847 1.00 86.38 188 SER A O 1
ATOM 1484 N N . GLU A 1 189 ? 8.721 -4.973 17.566 1.00 87.31 189 GLU A N 1
ATOM 1485 C CA . GLU A 1 189 ? 7.714 -4.561 18.558 1.00 87.31 189 GLU A CA 1
ATOM 1486 C C . GLU A 1 189 ? 7.482 -3.044 18.563 1.00 87.31 189 GLU A C 1
ATOM 1488 O O . GLU A 1 189 ? 6.354 -2.583 18.735 1.00 87.31 189 GLU A O 1
ATOM 1493 N N . LYS A 1 190 ? 8.527 -2.256 18.278 1.00 87.50 190 LYS A N 1
ATOM 1494 C CA . LYS A 1 190 ? 8.409 -0.803 18.120 1.00 87.50 190 LYS A CA 1
ATOM 1495 C C . LYS A 1 190 ? 7.504 -0.433 16.943 1.00 87.50 190 LYS A C 1
ATOM 1497 O O . LYS A 1 190 ? 6.637 0.422 17.097 1.00 87.50 190 LYS A O 1
ATOM 1502 N N . GLU A 1 191 ? 7.679 -1.070 15.787 1.00 86.69 191 GLU A N 1
ATOM 1503 C CA . GLU A 1 191 ? 6.837 -0.821 14.609 1.00 86.69 191 GLU A CA 1
ATOM 1504 C C . GLU A 1 191 ? 5.395 -1.258 14.849 1.00 86.69 191 GLU A C 1
ATOM 1506 O O . GLU A 1 191 ? 4.467 -0.515 14.536 1.00 86.69 191 GLU A O 1
ATOM 1511 N N . LYS A 1 192 ? 5.193 -2.425 15.473 1.00 90.50 192 LYS A N 1
ATOM 1512 C CA . LYS A 1 192 ? 3.857 -2.884 15.869 1.00 90.50 192 LYS A CA 1
ATOM 1513 C C . LYS A 1 192 ? 3.171 -1.869 16.778 1.00 90.50 192 LYS A C 1
ATOM 1515 O O . LYS A 1 192 ? 2.009 -1.543 16.550 1.00 90.50 192 LYS A O 1
ATOM 1520 N N . GLN A 1 193 ? 3.881 -1.336 17.774 1.00 90.69 193 GLN A N 1
ATOM 1521 C CA . GLN A 1 193 ? 3.326 -0.324 18.670 1.00 90.69 193 GLN A CA 1
ATOM 1522 C C . GLN A 1 193 ? 2.971 0.968 17.923 1.00 90.69 193 GLN A C 1
ATOM 1524 O O . GLN A 1 193 ? 1.873 1.488 18.092 1.00 90.69 193 GLN A O 1
ATOM 1529 N N . GLN A 1 194 ? 3.841 1.442 17.028 1.00 89.62 194 GLN A N 1
ATOM 1530 C CA . GLN A 1 194 ? 3.557 2.618 16.199 1.00 89.62 194 GLN A CA 1
ATOM 1531 C C . GLN A 1 194 ? 2.314 2.424 15.320 1.00 89.62 194 GLN A C 1
ATOM 1533 O O . GLN A 1 194 ? 1.500 3.339 15.191 1.00 89.62 194 GLN A O 1
ATOM 1538 N N . ILE A 1 195 ? 2.144 1.236 14.731 1.00 91.25 195 ILE A N 1
ATOM 1539 C CA . ILE A 1 195 ? 0.961 0.912 13.926 1.00 91.25 195 ILE A CA 1
ATOM 1540 C C . ILE A 1 195 ? -0.287 0.866 14.814 1.00 91.25 195 ILE A C 1
ATOM 1542 O O . ILE A 1 195 ? -1.291 1.478 14.458 1.00 91.25 195 ILE A O 1
ATOM 1546 N N . LYS A 1 196 ? -0.225 0.228 15.988 1.00 93.44 196 LYS A N 1
ATOM 1547 C CA . LYS A 1 196 ? -1.326 0.199 16.968 1.00 93.44 196 LYS A CA 1
ATOM 1548 C C . LYS A 1 196 ? -1.799 1.597 17.354 1.00 93.44 196 LYS A C 1
ATOM 1550 O O . LYS A 1 196 ? -2.992 1.885 17.255 1.00 93.44 196 LYS A O 1
ATOM 1555 N N . ASP A 1 197 ? -0.871 2.467 17.746 1.00 92.00 197 ASP A N 1
ATOM 1556 C CA . ASP A 1 197 ? -1.181 3.837 18.163 1.00 92.00 197 ASP A CA 1
ATOM 1557 C C . ASP A 1 197 ? -1.826 4.618 17.013 1.00 92.00 197 ASP A C 1
ATOM 1559 O O . ASP A 1 197 ? -2.839 5.303 17.185 1.00 92.00 197 ASP A O 1
ATOM 1563 N N . LYS A 1 198 ? -1.285 4.458 15.800 1.00 92.44 198 LYS A N 1
ATOM 1564 C CA . LYS A 1 198 ? -1.818 5.101 14.600 1.00 92.44 198 LYS A CA 1
ATOM 1565 C C . LYS A 1 198 ? -3.228 4.614 14.261 1.00 92.44 198 LYS A C 1
ATOM 1567 O O . LYS A 1 198 ? -4.102 5.436 13.984 1.00 92.44 198 LYS A O 1
ATOM 1572 N N . MET A 1 199 ? -3.463 3.305 14.311 1.00 93.88 199 MET A N 1
ATOM 1573 C CA . MET A 1 199 ? -4.770 2.704 14.040 1.00 93.88 199 MET A CA 1
ATOM 1574 C C . MET A 1 199 ? -5.817 3.115 15.076 1.00 93.88 199 MET A C 1
ATOM 1576 O O . MET A 1 199 ? -6.958 3.395 14.708 1.00 93.88 199 MET A O 1
ATOM 1580 N N . LEU A 1 200 ? -5.432 3.249 16.349 1.00 93.88 200 LEU A N 1
ATOM 1581 C CA . LEU A 1 200 ? -6.312 3.771 17.394 1.00 93.88 200 LEU A CA 1
ATOM 1582 C C . LEU A 1 200 ? -6.759 5.209 17.092 1.00 93.88 200 LEU A C 1
ATOM 1584 O O . LEU A 1 200 ? -7.954 5.505 17.149 1.00 93.88 200 LEU A O 1
ATOM 1588 N N . ILE A 1 201 ? -5.824 6.089 16.719 1.00 92.69 201 ILE A N 1
ATOM 1589 C CA . ILE A 1 201 ? -6.132 7.479 16.343 1.00 92.69 201 ILE A CA 1
ATOM 1590 C C . ILE A 1 201 ? -7.092 7.517 15.146 1.00 92.69 201 ILE A C 1
ATOM 1592 O O . ILE A 1 201 ? -8.070 8.266 15.154 1.00 92.69 201 ILE A O 1
ATOM 1596 N N . ILE A 1 202 ? -6.840 6.703 14.119 1.00 91.75 202 ILE A N 1
ATOM 1597 C CA . ILE A 1 202 ? -7.697 6.625 12.929 1.00 91.75 202 ILE A CA 1
ATOM 1598 C C . ILE A 1 202 ? -9.105 6.132 13.291 1.00 91.75 202 ILE A C 1
ATOM 1600 O O . ILE A 1 202 ? -10.091 6.742 12.874 1.00 91.75 202 ILE A O 1
ATOM 1604 N N . SER A 1 203 ? -9.215 5.082 14.107 1.00 93.31 203 SER A N 1
ATOM 1605 C CA . SER A 1 203 ? -10.504 4.544 14.560 1.00 93.31 203 SER A CA 1
ATOM 1606 C C . SER A 1 203 ? -11.337 5.604 15.290 1.00 93.31 203 SER A C 1
ATOM 1608 O O . SER A 1 203 ? -12.529 5.772 15.017 1.00 93.31 203 SER A O 1
ATOM 1610 N N . GLN A 1 204 ? -10.697 6.403 16.150 1.00 93.06 204 GLN A N 1
ATOM 1611 C CA . GLN A 1 204 ? -11.348 7.523 16.831 1.00 93.06 204 GLN A CA 1
ATOM 1612 C C . GLN A 1 204 ? -11.856 8.589 15.850 1.00 93.06 204 GLN A C 1
ATOM 1614 O O . GLN A 1 204 ? -12.973 9.072 16.020 1.00 93.06 204 GLN A O 1
ATOM 1619 N N . LYS A 1 205 ? -11.079 8.948 14.815 1.00 90.00 205 LYS A N 1
ATOM 1620 C CA . LYS A 1 205 ? -11.525 9.897 13.774 1.00 90.00 205 LYS A CA 1
ATOM 1621 C C . LYS A 1 205 ? -12.745 9.368 13.017 1.00 90.00 205 LYS A C 1
ATOM 1623 O O . LYS A 1 205 ? -13.708 10.101 12.826 1.00 90.00 205 LYS A O 1
ATOM 1628 N N . ILE A 1 206 ? -12.726 8.094 12.624 1.00 87.00 206 ILE A N 1
ATOM 1629 C CA . ILE A 1 206 ? -13.827 7.467 11.879 1.00 87.00 206 ILE A CA 1
ATOM 1630 C C . ILE A 1 206 ? -15.112 7.443 12.703 1.00 87.00 206 ILE A C 1
ATOM 1632 O O . ILE A 1 206 ? -16.175 7.754 12.178 1.00 87.00 206 ILE A O 1
ATOM 1636 N N . ASN A 1 207 ? -15.026 7.086 13.985 1.00 87.00 207 ASN A N 1
ATOM 1637 C CA . ASN A 1 207 ? -16.206 6.992 14.842 1.00 87.00 207 ASN A CA 1
ATOM 1638 C C . ASN A 1 207 ? -16.773 8.360 15.250 1.00 87.00 207 ASN A C 1
ATOM 1640 O O . ASN A 1 207 ? -17.961 8.439 15.527 1.00 87.00 207 ASN A O 1
ATOM 1644 N N . LYS A 1 208 ? -15.965 9.430 15.252 1.00 84.81 208 LYS A N 1
ATOM 1645 C CA . LYS A 1 208 ? -16.452 10.807 15.461 1.00 84.81 208 LYS A CA 1
ATOM 1646 C C . LYS A 1 208 ? -17.263 11.355 14.282 1.00 84.81 208 LYS A C 1
ATOM 1648 O O . LYS A 1 208 ? -18.040 12.278 14.479 1.00 84.81 208 LYS A O 1
ATOM 1653 N N . ASN A 1 209 ? -17.067 10.799 13.086 1.00 66.38 209 ASN A N 1
ATOM 1654 C CA . ASN A 1 209 ? -17.737 11.219 11.853 1.00 66.38 209 ASN A CA 1
ATOM 1655 C C . ASN A 1 209 ? -18.930 10.308 11.477 1.00 66.38 209 ASN A C 1
ATOM 1657 O O . ASN A 1 209 ? -19.389 10.360 10.335 1.00 66.38 209 ASN A O 1
ATOM 1661 N N . LYS A 1 210 ? -19.376 9.431 12.387 1.00 61.41 210 LYS A N 1
ATOM 1662 C CA . LYS A 1 210 ? -20.606 8.631 12.257 1.00 61.41 210 LYS A CA 1
ATOM 1663 C C . LYS A 1 210 ? -21.762 9.350 12.935 1.00 61.41 210 LYS A C 1
ATOM 1665 O O . LYS A 1 210 ? -22.873 9.261 12.376 1.00 61.41 210 LYS A O 1
#